Protein AF-A0A0F9QQK9-F1 (afdb_monomer_lite)

Secondary structure (DSSP, 8-state):
-HHHHHHHTT-PPPPS---SEEEEEESS--BS-SSEEEEEEEEETT--TTSSEEEE-SBTTB-BEEPPP-------SSSS-S-----TTT--SS-SS-----TT---SS---S-----TTT----TT----S----PPP---SSS-----S------S-----SSS-----S----PPPP--SSS-----SS-------SSS---S----S--S-S------TT-----SS------SSSS-------SS---SS-S---PPPTT-----------

pLDDT: mean 80.82, std 10.94, range [45.19, 96.0]

Foldseek 3Di:
DQVVVCVVVVHDRDDPPPFAAQEEEEQDDDFQAARHAQQRKYQHPPADVQGRIWGFNDHNRGTDTDRPDPDDDQDDPDDDDSDDDPCPPPCPDDDPDDDDDDPPDDDPDDDDSDDQDCPPPHDADPPDDDDRDDFDDDDDDDDDDDDDDDRDDQDDDDDDDDPDDDDDDDDSDDFDWDDDDDPDDDDDTDRDDFDDDDDPDDDDDRDDFDDDDPDRDDDPDDPPDDPDDPDDDDQDDPDDDDRDDDDDPDDDDDDDDDPDDDPPPDDDDDDPPPDD

Structure (mmCIF, N/CA/C/O backbone):
data_AF-A0A0F9QQK9-F1
#
_entry.id   AF-A0A0F9QQK9-F1
#
loop_
_atom_site.group_PDB
_atom_site.id
_atom_site.type_symbol
_atom_site.label_atom_id
_atom_site.label_alt_id
_atom_site.label_comp_id
_atom_site.label_asym_id
_atom_site.label_entity_id
_atom_site.label_seq_id
_atom_site.pdbx_PDB_ins_code
_atom_site.Cartn_x
_atom_site.Cartn_y
_atom_site.Cartn_z
_atom_site.occupancy
_atom_site.B_iso_or_equiv
_atom_site.auth_seq_id
_atom_site.auth_comp_id
_atom_site.auth_asym_id
_atom_site.auth_atom_id
_atom_site.pdbx_PDB_model_num
ATOM 1 N N . MET A 1 1 ? 41.970 9.325 -43.697 1.00 77.25 1 MET A N 1
ATOM 2 C CA . MET A 1 1 ? 40.573 9.533 -44.147 1.00 77.25 1 MET A CA 1
ATOM 3 C C . MET A 1 1 ? 39.583 9.346 -43.000 1.00 77.25 1 MET A C 1
ATOM 5 O O . MET A 1 1 ? 38.822 10.267 -42.751 1.00 77.25 1 MET A O 1
ATOM 9 N N . LEU A 1 2 ? 39.659 8.243 -42.243 1.00 74.06 2 LEU A N 1
ATOM 10 C CA . LEU A 1 2 ? 38.804 7.977 -41.071 1.00 74.06 2 LEU A CA 1
ATOM 11 C C . LEU A 1 2 ? 38.729 9.122 -40.035 1.00 74.06 2 LEU A C 1
ATOM 13 O O . LEU A 1 2 ? 37.612 9.509 -39.711 1.00 74.06 2 LEU A O 1
ATOM 17 N N . PRO A 1 3 ? 39.841 9.753 -39.592 1.00 81.06 3 PRO A N 1
ATOM 18 C CA . PRO A 1 3 ? 39.754 10.867 -38.640 1.00 81.06 3 PRO A CA 1
ATOM 19 C C . PRO A 1 3 ? 39.023 12.090 -39.204 1.00 81.06 3 PRO A C 1
ATOM 21 O O . PRO A 1 3 ? 38.293 12.752 -38.486 1.00 81.06 3 PRO A O 1
ATOM 24 N N . ARG A 1 4 ? 39.168 12.359 -40.511 1.00 87.81 4 ARG A N 1
ATOM 25 C CA . ARG A 1 4 ? 38.502 13.486 -41.187 1.00 87.81 4 ARG A CA 1
ATOM 26 C C . ARG A 1 4 ? 36.997 13.260 -41.334 1.00 87.81 4 ARG A C 1
ATOM 28 O O . ARG A 1 4 ? 36.239 14.214 -41.263 1.00 87.81 4 ARG A O 1
ATOM 35 N N . ILE A 1 5 ? 36.575 12.015 -41.564 1.00 83.88 5 ILE A N 1
ATOM 36 C CA . ILE A 1 5 ? 35.153 11.656 -41.661 1.00 83.88 5 ILE A CA 1
ATOM 37 C C . ILE A 1 5 ? 34.510 11.681 -40.276 1.00 83.88 5 ILE A C 1
ATOM 39 O O . ILE A 1 5 ? 33.439 12.254 -40.131 1.00 83.88 5 ILE A O 1
ATOM 43 N N . ALA A 1 6 ? 35.175 11.109 -39.268 1.00 81.62 6 ALA A N 1
ATOM 44 C CA . ALA A 1 6 ? 34.706 11.135 -37.886 1.00 81.62 6 ALA A CA 1
ATOM 45 C C . ALA A 1 6 ? 34.560 12.579 -37.368 1.00 81.62 6 ALA A C 1
ATOM 47 O O . ALA A 1 6 ? 33.532 12.917 -36.789 1.00 81.62 6 ALA A O 1
ATOM 48 N N . ASP A 1 7 ? 35.525 13.452 -37.680 1.00 84.81 7 ASP A N 1
ATOM 49 C CA . ASP A 1 7 ? 35.463 14.883 -37.360 1.00 84.81 7 ASP A CA 1
ATOM 50 C C . ASP A 1 7 ? 34.316 15.603 -38.095 1.00 84.81 7 ASP A C 1
ATOM 52 O O . ASP A 1 7 ? 33.564 16.359 -37.479 1.00 84.81 7 ASP A O 1
ATOM 56 N N . LEU A 1 8 ? 34.103 15.304 -39.385 1.00 88.94 8 LEU A N 1
ATOM 57 C CA . LEU A 1 8 ? 33.019 15.893 -40.182 1.00 88.94 8 LEU A CA 1
ATOM 58 C C . LEU A 1 8 ? 31.630 15.603 -39.597 1.00 88.94 8 LEU A C 1
ATOM 60 O O . LEU A 1 8 ? 30.768 16.479 -39.615 1.00 88.94 8 LEU A O 1
ATOM 64 N N . ILE A 1 9 ? 31.416 14.394 -39.073 1.00 85.56 9 ILE A N 1
ATOM 65 C CA . ILE A 1 9 ? 30.137 13.980 -38.472 1.00 85.56 9 ILE A CA 1
ATOM 66 C C . ILE A 1 9 ? 30.139 14.048 -36.941 1.00 85.56 9 ILE A C 1
ATOM 68 O O . ILE A 1 9 ? 29.217 13.543 -36.307 1.00 85.56 9 ILE A O 1
ATOM 72 N N . ARG A 1 10 ? 31.151 14.704 -36.351 1.00 80.75 10 ARG A N 1
ATOM 73 C CA . ARG A 1 10 ? 31.277 14.969 -34.908 1.00 80.75 10 ARG A CA 1
ATOM 74 C C . ARG A 1 10 ? 31.163 13.714 -34.035 1.00 80.75 10 ARG A C 1
ATOM 76 O O . ARG A 1 10 ? 30.531 13.741 -32.984 1.00 80.75 10 ARG A O 1
ATOM 83 N N . MET A 1 11 ? 31.810 12.627 -34.447 1.00 80.25 11 MET A N 1
ATOM 84 C CA . MET A 1 11 ? 31.906 11.399 -33.656 1.00 80.25 11 MET A CA 1
ATOM 85 C C . MET A 1 11 ? 33.362 11.033 -33.367 1.00 80.25 11 MET A C 1
ATOM 87 O O . MET A 1 11 ? 34.275 11.417 -34.099 1.00 80.25 11 MET A O 1
ATOM 91 N N . LEU A 1 12 ? 33.587 10.255 -32.309 1.00 75.81 12 LEU A N 1
ATOM 92 C CA . LEU A 1 12 ? 34.900 9.666 -32.064 1.00 75.81 12 LEU A CA 1
ATOM 93 C C . LEU A 1 12 ? 35.252 8.693 -33.202 1.00 75.81 12 LEU A C 1
ATOM 95 O O . LEU A 1 12 ? 34.368 7.983 -33.692 1.00 75.81 12 LEU A O 1
ATOM 99 N N . PRO A 1 13 ? 36.525 8.629 -33.635 1.00 76.00 13 PRO A N 1
ATOM 100 C CA . PRO A 1 13 ? 36.960 7.599 -34.564 1.00 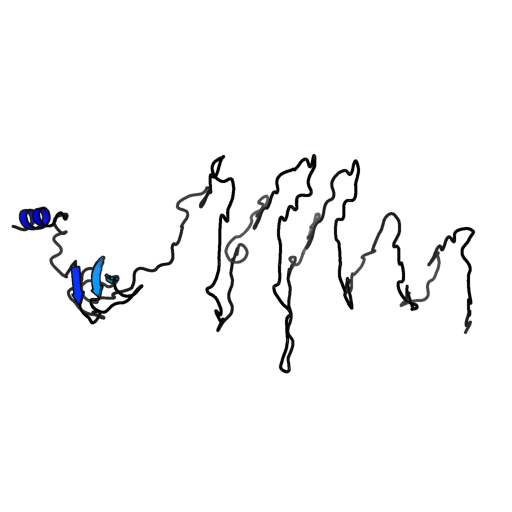76.00 13 PRO A CA 1
ATOM 101 C C . PRO A 1 13 ? 36.581 6.215 -34.012 1.00 76.00 13 PRO A C 1
ATOM 103 O O . PRO A 1 13 ? 36.891 5.927 -32.854 1.00 76.00 13 PRO A O 1
ATOM 106 N N . PRO A 1 14 ? 35.893 5.370 -34.795 1.00 68.62 14 PRO A N 1
ATOM 107 C CA . PRO A 1 14 ? 35.414 4.087 -34.306 1.00 68.62 14 PRO A CA 1
ATOM 108 C C . PRO A 1 14 ? 36.589 3.193 -33.901 1.00 68.62 14 PRO A C 1
ATOM 110 O O . PRO A 1 14 ? 37.639 3.200 -34.553 1.00 68.62 14 PRO A O 1
ATOM 113 N N . ILE A 1 15 ? 36.399 2.402 -32.841 1.00 69.38 15 ILE A N 1
ATOM 114 C CA . ILE A 1 15 ? 37.351 1.357 -32.446 1.00 69.38 15 ILE A CA 1
ATOM 115 C C . ILE A 1 15 ? 37.499 0.411 -33.644 1.00 69.38 15 ILE A C 1
ATOM 117 O O . ILE A 1 15 ? 36.512 -0.058 -34.203 1.00 69.38 15 ILE A O 1
ATOM 121 N N . THR A 1 16 ? 38.732 0.159 -34.072 1.00 62.16 16 THR A N 1
ATOM 122 C CA . THR A 1 16 ? 39.100 -0.468 -35.355 1.00 62.16 16 THR A CA 1
ATOM 123 C C . THR A 1 16 ? 38.743 -1.956 -35.490 1.00 62.16 16 THR A C 1
ATOM 125 O O . THR A 1 16 ? 39.263 -2.636 -36.370 1.00 62.16 16 THR A O 1
ATOM 128 N N . ALA A 1 17 ? 37.829 -2.492 -34.678 1.00 60.50 17 ALA A N 1
ATOM 129 C CA . ALA A 1 17 ? 37.222 -3.793 -34.941 1.00 60.50 17 ALA A CA 1
ATOM 130 C C . ALA A 1 17 ? 36.272 -3.660 -36.150 1.00 60.50 17 ALA A C 1
ATOM 132 O O . ALA A 1 17 ? 35.119 -3.255 -36.031 1.00 60.50 17 ALA A O 1
ATOM 133 N N . HIS A 1 18 ? 36.811 -3.942 -37.338 1.00 59.62 18 HIS A N 1
ATOM 134 C CA . HIS A 1 18 ? 36.290 -3.623 -38.675 1.00 59.62 18 HIS A CA 1
ATOM 135 C C . HIS A 1 18 ? 34.999 -4.341 -39.116 1.00 59.62 18 HIS A C 1
ATOM 137 O O . HIS A 1 18 ? 34.921 -4.813 -40.250 1.00 59.62 18 HIS A O 1
ATOM 143 N N . ARG A 1 19 ? 33.968 -4.459 -38.280 1.00 75.12 19 ARG A N 1
ATOM 144 C CA . ARG A 1 19 ? 32.730 -5.116 -38.717 1.00 75.12 19 ARG A CA 1
ATOM 145 C C . ARG A 1 19 ? 31.495 -4.384 -38.231 1.00 75.12 19 ARG A C 1
ATOM 147 O O . ARG A 1 19 ? 31.485 -3.896 -37.121 1.00 75.12 19 ARG A O 1
ATOM 154 N N . GLY A 1 20 ? 30.459 -4.345 -39.056 1.00 83.75 20 GLY A N 1
ATOM 155 C CA . GLY A 1 20 ? 29.115 -3.919 -38.682 1.00 83.75 20 GLY A CA 1
ATOM 156 C C . GLY A 1 20 ? 28.832 -2.414 -38.718 1.00 83.75 20 GLY A C 1
ATOM 157 O O . GLY A 1 20 ? 29.702 -1.572 -38.510 1.00 83.75 20 GLY A O 1
ATOM 158 N N . LEU A 1 21 ? 27.576 -2.095 -39.013 1.00 89.00 21 LEU A N 1
ATOM 159 C CA . LEU A 1 21 ? 27.004 -0.759 -39.013 1.00 89.00 21 LEU A CA 1
ATOM 160 C C . LEU A 1 21 ? 26.814 -0.267 -37.578 1.00 89.00 21 LEU A C 1
ATOM 162 O O . LEU A 1 21 ? 26.479 -1.047 -36.689 1.00 89.00 21 LEU A O 1
ATOM 166 N N . LEU A 1 22 ? 27.001 1.038 -37.383 1.00 88.62 22 LEU A N 1
ATOM 167 C CA . LEU A 1 22 ? 26.699 1.743 -36.131 1.00 88.62 22 LEU A CA 1
ATOM 168 C C . LEU A 1 22 ? 25.364 2.494 -36.207 1.00 88.62 22 LEU A C 1
ATOM 170 O O . LEU A 1 22 ? 24.743 2.750 -35.183 1.00 88.62 22 LEU A O 1
ATOM 174 N N . SER A 1 23 ? 24.900 2.814 -37.416 1.00 90.50 23 SER A N 1
ATOM 175 C CA . SER A 1 23 ? 23.615 3.461 -37.668 1.00 90.50 23 SER A CA 1
ATOM 176 C C . SER A 1 23 ? 22.979 2.879 -38.925 1.00 90.50 23 SER A C 1
ATOM 178 O O . SER A 1 23 ? 23.652 2.695 -39.942 1.00 90.50 23 SER A O 1
ATOM 180 N N . ALA A 1 24 ? 21.691 2.571 -38.838 1.00 93.69 24 ALA A N 1
ATOM 181 C CA . ALA A 1 24 ? 20.883 2.017 -39.909 1.00 93.69 24 ALA A CA 1
ATOM 182 C C . ALA A 1 24 ? 19.465 2.605 -39.872 1.00 93.69 24 ALA A C 1
ATOM 184 O O . ALA A 1 24 ? 19.014 3.173 -38.878 1.00 93.69 24 ALA A O 1
ATOM 185 N N . SER A 1 25 ? 18.743 2.482 -40.980 1.00 95.69 25 SER A N 1
ATOM 186 C CA . SER A 1 25 ? 17.330 2.850 -41.046 1.00 95.69 25 SER A CA 1
ATOM 187 C C . SER A 1 25 ? 16.603 1.973 -42.054 1.00 95.69 25 SER A C 1
ATOM 189 O O . SER A 1 25 ? 17.216 1.415 -42.967 1.00 95.69 25 SER A O 1
ATOM 191 N N . GLY A 1 26 ? 15.293 1.836 -41.889 1.00 95.44 26 GLY A N 1
ATOM 192 C CA . GLY A 1 26 ? 14.467 1.063 -42.807 1.00 95.44 26 GLY A CA 1
ATOM 193 C C . GLY A 1 26 ? 13.093 0.741 -42.242 1.00 95.44 26 GLY A C 1
ATOM 194 O O . GLY A 1 26 ? 12.761 1.100 -41.118 1.00 95.44 26 GLY A O 1
ATOM 195 N N . ARG A 1 27 ? 12.281 0.046 -43.037 1.00 95.50 27 ARG A N 1
ATOM 196 C CA . ARG A 1 27 ? 10.913 -0.344 -42.654 1.00 95.50 27 ARG A CA 1
ATOM 197 C C . ARG A 1 27 ? 10.854 -1.642 -41.849 1.00 95.50 27 ARG A C 1
ATOM 199 O O . ARG A 1 27 ? 9.941 -1.850 -41.060 1.00 95.50 27 ARG A O 1
ATOM 206 N N . THR A 1 28 ? 11.825 -2.529 -42.056 1.00 93.81 28 THR A N 1
ATOM 207 C CA . THR A 1 28 ? 11.882 -3.854 -41.420 1.00 93.81 28 THR A CA 1
ATOM 208 C C . THR A 1 28 ? 13.123 -3.942 -40.552 1.00 93.81 28 THR A C 1
ATOM 210 O O . THR A 1 28 ? 14.205 -3.563 -40.999 1.00 93.81 28 THR A O 1
ATOM 213 N N . LEU A 1 29 ? 12.961 -4.436 -39.325 1.00 91.62 29 LEU A N 1
ATOM 214 C CA . LEU A 1 29 ? 14.076 -4.651 -38.411 1.00 91.62 29 LEU A CA 1
ATOM 215 C C . LEU A 1 29 ? 14.884 -5.877 -38.849 1.00 91.62 29 LEU A C 1
ATOM 217 O O . LEU A 1 29 ? 14.295 -6.933 -39.090 1.00 91.62 29 LEU A O 1
ATOM 221 N N . PRO A 1 30 ? 16.217 -5.773 -38.918 1.00 92.62 30 PRO A N 1
ATOM 222 C CA . PRO A 1 30 ? 17.073 -6.938 -39.076 1.00 92.62 30 PRO A CA 1
ATOM 223 C C . PRO A 1 30 ? 16.942 -7.875 -37.863 1.00 92.62 30 PRO A C 1
ATOM 225 O O . PRO A 1 30 ? 17.036 -7.438 -36.717 1.00 92.62 30 PRO A O 1
ATOM 228 N N . SER A 1 31 ? 16.764 -9.173 -38.099 1.00 90.44 31 SER A N 1
ATOM 229 C CA . SER A 1 31 ? 16.686 -10.204 -37.055 1.00 90.44 31 SER A CA 1
ATOM 230 C C . SER A 1 31 ? 17.694 -11.303 -37.365 1.00 90.44 31 SER A C 1
ATOM 232 O O . SER A 1 31 ? 17.734 -11.786 -38.497 1.00 90.44 31 SER A O 1
ATOM 234 N N . SER A 1 32 ? 18.549 -11.637 -36.393 1.00 90.75 32 SER A N 1
ATOM 235 C CA . SER A 1 32 ? 19.663 -12.583 -36.554 1.00 90.75 32 SER A CA 1
ATOM 236 C C . SER A 1 32 ? 20.561 -12.271 -37.760 1.00 90.75 32 SER A C 1
ATOM 238 O O . SER A 1 32 ? 21.156 -13.170 -38.351 1.00 90.75 32 SER A O 1
ATOM 240 N N . ALA A 1 33 ? 20.655 -10.993 -38.139 1.00 88.88 33 ALA A N 1
ATOM 241 C CA . ALA A 1 33 ? 21.413 -10.552 -39.299 1.00 88.88 33 ALA A CA 1
ATOM 242 C C . ALA A 1 33 ? 22.848 -10.185 -38.905 1.00 88.88 33 ALA A C 1
ATOM 244 O O . ALA A 1 33 ? 23.095 -9.621 -37.839 1.00 88.88 33 ALA A O 1
ATOM 245 N N . ASP A 1 34 ? 23.793 -10.479 -39.791 1.00 91.50 34 ASP A N 1
ATOM 246 C CA . ASP A 1 34 ? 25.175 -10.028 -39.670 1.00 91.50 34 ASP A CA 1
ATOM 247 C C . ASP A 1 34 ? 25.311 -8.558 -40.092 1.00 91.50 34 ASP A C 1
ATOM 249 O O . ASP A 1 34 ? 24.532 -8.041 -40.894 1.00 91.50 34 ASP A O 1
ATOM 253 N N . GLY A 1 35 ? 26.341 -7.889 -39.586 1.00 90.31 35 GLY A N 1
ATOM 254 C CA . GLY A 1 35 ? 26.720 -6.562 -40.045 1.00 90.31 35 GLY A CA 1
ATOM 255 C C . GLY A 1 35 ? 26.089 -5.418 -39.259 1.00 90.31 35 GLY A C 1
ATOM 256 O O . GLY A 1 35 ? 26.090 -4.296 -39.755 1.00 90.31 35 GLY A O 1
ATOM 257 N N . TYR A 1 36 ? 25.640 -5.650 -38.025 1.00 92.50 36 TYR A N 1
ATOM 258 C CA . TYR A 1 36 ? 25.178 -4.598 -37.112 1.00 92.50 36 TYR A CA 1
ATOM 259 C C . TYR A 1 36 ? 25.935 -4.709 -35.796 1.00 92.50 36 TYR A C 1
ATOM 261 O O . TYR A 1 36 ? 25.811 -5.710 -35.105 1.00 92.50 36 TYR A O 1
ATOM 269 N N . GLN A 1 37 ? 26.734 -3.707 -35.438 1.00 91.31 37 GLN A N 1
ATOM 270 C CA . GLN A 1 37 ? 27.457 -3.722 -34.162 1.00 91.31 37 GLN A CA 1
ATOM 271 C C . GLN A 1 37 ? 26.490 -3.728 -32.976 1.00 91.31 37 GLN A C 1
ATOM 273 O O . GLN A 1 37 ? 25.376 -3.208 -33.079 1.00 91.31 37 GLN A O 1
ATOM 278 N N . THR A 1 38 ? 26.910 -4.287 -31.841 1.00 90.88 38 THR A N 1
ATOM 279 C CA . THR A 1 38 ? 26.195 -4.071 -30.575 1.00 90.88 38 THR A CA 1
ATOM 280 C C . THR A 1 38 ? 26.170 -2.566 -30.291 1.00 90.88 38 THR A C 1
ATOM 282 O O . THR A 1 38 ? 27.186 -1.889 -30.437 1.00 90.88 38 THR A O 1
ATOM 285 N N . GLY A 1 39 ? 25.002 -2.020 -29.959 1.00 89.25 39 GLY A N 1
ATOM 286 C CA . GLY A 1 39 ? 24.777 -0.579 -29.850 1.00 89.25 39 GLY A CA 1
ATOM 287 C C . GLY A 1 39 ? 24.452 0.125 -31.173 1.00 89.25 39 GLY A C 1
ATOM 288 O O . GLY A 1 39 ? 24.262 1.339 -31.169 1.00 89.25 39 GLY A O 1
ATOM 289 N N . CYS A 1 40 ? 24.361 -0.593 -32.303 1.00 91.62 40 CYS A N 1
ATOM 290 C CA . CYS A 1 40 ? 23.892 -0.002 -33.558 1.00 91.62 40 CYS A CA 1
ATOM 291 C C . CYS A 1 40 ? 22.493 0.588 -33.370 1.00 91.62 40 CYS A C 1
ATOM 293 O O . CYS A 1 40 ? 21.594 -0.102 -32.890 1.00 91.62 40 CYS A O 1
ATOM 295 N N . ILE A 1 41 ? 22.307 1.843 -33.777 1.00 94.31 41 ILE A N 1
ATOM 296 C CA . ILE A 1 41 ? 20.997 2.493 -33.773 1.00 94.31 41 ILE A CA 1
ATOM 297 C C . ILE A 1 41 ? 20.242 2.167 -35.062 1.00 94.31 41 ILE A C 1
ATOM 299 O O . ILE A 1 41 ? 20.820 2.201 -36.151 1.00 94.31 41 ILE A O 1
ATOM 303 N N . PHE A 1 42 ? 18.948 1.874 -34.951 1.00 95.81 42 PHE A N 1
ATOM 304 C CA . PHE A 1 42 ? 18.069 1.674 -36.098 1.00 95.81 42 PHE A CA 1
ATOM 305 C C . PHE A 1 42 ? 16.851 2.588 -36.014 1.00 95.81 42 PHE A C 1
ATOM 307 O O . PHE A 1 42 ? 16.020 2.465 -35.112 1.00 95.81 42 PHE A O 1
ATOM 314 N N . GLN A 1 43 ? 16.728 3.489 -36.986 1.00 96.00 43 GLN A N 1
ATOM 315 C CA . GLN A 1 43 ? 15.544 4.325 -37.149 1.00 96.00 43 GLN A CA 1
ATOM 316 C C . GLN A 1 43 ? 14.528 3.611 -38.046 1.00 96.00 43 GLN A C 1
ATOM 318 O O . GLN A 1 43 ? 14.734 3.476 -39.258 1.00 96.00 43 GLN A O 1
ATOM 323 N N . LYS A 1 44 ? 13.416 3.162 -37.459 1.00 95.50 44 LYS A N 1
ATOM 324 C CA . LYS A 1 44 ? 12.334 2.528 -38.212 1.00 95.50 44 LYS A CA 1
ATOM 325 C C . LYS A 1 44 ? 11.508 3.601 -38.911 1.00 95.50 44 LYS A C 1
ATOM 327 O O . LYS A 1 44 ? 10.840 4.401 -38.263 1.00 95.50 44 LYS A O 1
ATOM 332 N N . THR A 1 45 ? 11.565 3.636 -40.238 1.00 95.38 45 THR A N 1
ATOM 333 C CA . THR A 1 45 ? 11.015 4.751 -41.031 1.00 95.38 45 THR A CA 1
ATOM 334 C C . THR A 1 45 ? 9.491 4.757 -41.124 1.00 95.38 45 THR A C 1
ATOM 336 O O . THR A 1 45 ? 8.909 5.763 -41.517 1.00 95.38 45 THR A O 1
ATOM 339 N N . ASP A 1 46 ? 8.843 3.663 -40.732 1.00 95.50 46 ASP A N 1
ATOM 340 C CA . ASP A 1 46 ? 7.391 3.536 -40.581 1.00 95.50 46 ASP A CA 1
ATOM 341 C C . ASP A 1 46 ? 6.989 3.151 -39.143 1.00 95.50 46 ASP A C 1
ATOM 343 O O . ASP A 1 46 ? 5.926 2.575 -38.914 1.00 95.50 46 ASP A O 1
ATOM 347 N N . GLY A 1 47 ? 7.862 3.426 -38.167 1.00 88.12 47 GLY A N 1
ATOM 348 C CA . GLY A 1 47 ? 7.571 3.256 -36.746 1.00 88.12 47 GLY A CA 1
ATOM 349 C C . GLY A 1 47 ? 6.698 4.387 -36.197 1.00 88.12 47 GLY A C 1
ATOM 350 O O . GLY A 1 47 ? 6.886 5.551 -36.546 1.00 88.12 47 GLY A O 1
ATOM 351 N N . GLY A 1 48 ? 5.749 4.048 -35.325 1.00 87.44 48 GLY A N 1
ATOM 352 C CA . GLY A 1 48 ? 4.961 5.020 -34.564 1.00 87.44 48 GLY A CA 1
ATOM 353 C C . GLY A 1 48 ? 5.622 5.389 -33.232 1.00 87.44 48 GLY A C 1
ATOM 354 O O . GLY A 1 48 ? 6.774 5.032 -32.965 1.00 87.44 48 GLY A O 1
ATOM 355 N N . SER A 1 49 ? 4.869 6.059 -32.352 1.00 84.38 49 SER A N 1
ATOM 356 C CA . SER A 1 49 ? 5.292 6.268 -30.958 1.00 84.38 49 SER A CA 1
ATOM 357 C C . SER A 1 49 ? 5.690 4.931 -30.314 1.00 84.38 49 SER A C 1
ATOM 359 O O . SER A 1 49 ? 5.012 3.923 -30.511 1.00 84.38 49 SER A O 1
ATOM 361 N N . GLY A 1 50 ? 6.830 4.898 -29.620 1.00 83.12 50 GLY A N 1
ATOM 362 C CA . GLY A 1 50 ? 7.364 3.688 -28.979 1.00 83.12 50 GLY A CA 1
ATOM 363 C C . GLY A 1 50 ? 7.943 2.621 -29.921 1.00 83.12 50 GLY A C 1
ATOM 364 O O . GLY A 1 50 ? 8.374 1.578 -29.446 1.00 83.12 50 GLY A O 1
ATOM 365 N N . SER A 1 51 ? 7.972 2.848 -31.240 1.00 89.06 51 SER A N 1
ATOM 366 C CA . SER A 1 51 ? 8.471 1.871 -32.229 1.00 89.06 51 SER A CA 1
ATOM 367 C C . SER A 1 51 ? 9.265 2.500 -33.380 1.00 89.06 51 SER A C 1
ATOM 369 O O . SER A 1 51 ? 9.460 1.873 -34.417 1.00 89.06 51 SER A O 1
ATOM 371 N N . ALA A 1 52 ? 9.715 3.749 -33.239 1.00 92.69 52 ALA A N 1
ATOM 372 C CA . ALA A 1 52 ? 10.513 4.444 -34.255 1.00 92.69 52 ALA A CA 1
ATOM 373 C C . ALA A 1 52 ? 12.031 4.274 -34.065 1.00 92.69 52 ALA A C 1
ATOM 375 O O . ALA A 1 52 ? 12.796 4.498 -35.004 1.00 92.69 52 ALA A O 1
ATOM 376 N N . PHE A 1 53 ? 12.477 3.874 -32.872 1.00 92.81 53 PHE A N 1
ATOM 377 C CA . PHE A 1 53 ? 13.890 3.812 -32.506 1.00 92.81 53 PHE A CA 1
ATOM 378 C C . PHE A 1 53 ? 14.224 2.491 -31.818 1.00 92.81 53 PHE A C 1
ATOM 380 O O . PHE A 1 53 ? 13.541 2.085 -30.879 1.00 92.81 53 PHE A O 1
ATOM 387 N N . TYR A 1 54 ? 15.286 1.844 -32.293 1.00 94.56 54 TYR A N 1
ATOM 388 C CA . TYR A 1 54 ? 15.773 0.567 -31.785 1.00 94.56 54 TYR A CA 1
ATOM 389 C C . TYR A 1 54 ? 17.285 0.606 -31.607 1.00 94.56 54 TYR A C 1
ATOM 391 O O . TYR A 1 54 ? 17.986 1.326 -32.323 1.00 94.56 54 TYR A O 1
ATOM 399 N N . VAL A 1 55 ? 17.786 -0.227 -30.701 1.00 94.00 55 VAL A N 1
ATOM 400 C CA . VAL A 1 55 ? 19.217 -0.464 -30.504 1.00 94.00 55 VAL A CA 1
ATOM 401 C C . VAL A 1 55 ? 19.494 -1.954 -30.658 1.00 94.00 55 VAL A C 1
ATOM 403 O O . VAL A 1 55 ? 18.718 -2.789 -30.199 1.00 94.00 55 VAL A O 1
ATOM 406 N N . ASN A 1 56 ? 20.582 -2.300 -31.345 1.00 93.12 56 ASN A N 1
ATOM 407 C CA . ASN A 1 56 ? 21.028 -3.683 -31.439 1.00 93.12 56 ASN A CA 1
ATOM 408 C C . ASN A 1 56 ? 21.681 -4.127 -30.124 1.00 93.12 56 ASN A C 1
ATOM 410 O O . ASN A 1 56 ? 22.772 -3.667 -29.797 1.00 93.12 56 ASN A O 1
ATOM 414 N N . GLU A 1 57 ? 21.066 -5.066 -29.418 1.00 92.62 57 GLU A N 1
ATOM 415 C CA . GLU A 1 57 ? 21.655 -5.733 -28.245 1.00 92.62 57 GLU A CA 1
ATOM 416 C C . GLU A 1 57 ? 22.269 -7.098 -28.592 1.00 92.62 57 GLU A C 1
ATOM 418 O O . GLU A 1 57 ? 22.903 -7.742 -27.759 1.00 92.62 57 GLU A O 1
ATOM 423 N N . GLY A 1 58 ? 22.103 -7.544 -29.839 1.00 90.44 58 GLY A N 1
ATOM 424 C CA . GLY A 1 58 ? 22.755 -8.738 -30.364 1.00 90.44 58 GLY A CA 1
ATOM 425 C C . GLY A 1 58 ? 24.248 -8.531 -30.622 1.00 90.44 58 GLY A C 1
ATOM 426 O O . GLY A 1 58 ? 24.806 -7.450 -30.422 1.00 90.44 58 GLY A O 1
ATOM 427 N N . SER A 1 59 ? 24.912 -9.578 -31.109 1.00 91.31 59 SER A N 1
ATOM 428 C CA . SER A 1 59 ? 26.310 -9.498 -31.539 1.00 91.31 59 SER A CA 1
ATOM 429 C C . SER A 1 59 ? 26.414 -9.025 -32.990 1.00 91.31 59 SER A C 1
ATOM 431 O O . SER A 1 59 ? 25.429 -9.013 -33.729 1.00 91.31 59 SER A O 1
ATOM 433 N N . VAL A 1 60 ? 27.631 -8.702 -33.440 1.00 90.25 60 VAL A N 1
ATOM 434 C CA . VAL A 1 60 ? 27.859 -8.274 -34.831 1.00 90.25 60 VAL A CA 1
ATOM 435 C C . VAL A 1 60 ? 27.424 -9.304 -35.877 1.00 90.25 60 VAL A C 1
ATOM 437 O O . VAL A 1 60 ? 27.059 -8.921 -36.982 1.00 90.25 60 VAL A O 1
ATOM 440 N N . THR A 1 61 ? 27.437 -10.591 -35.522 1.00 92.38 61 THR A N 1
ATOM 441 C CA . THR A 1 61 ? 27.066 -11.713 -36.397 1.00 92.38 61 THR A CA 1
ATOM 442 C C . THR A 1 61 ? 25.600 -12.120 -36.293 1.00 92.38 61 THR A C 1
ATOM 444 O O . THR A 1 61 ? 25.172 -12.997 -37.035 1.00 92.38 61 THR A O 1
ATOM 447 N N . SER A 1 62 ? 24.854 -11.568 -35.335 1.00 93.19 62 SER A N 1
ATOM 448 C CA . SER A 1 62 ? 23.455 -11.914 -35.093 1.00 93.19 62 SER A CA 1
ATOM 449 C C . SER A 1 62 ? 22.758 -10.761 -34.378 1.00 93.19 62 SER A C 1
ATOM 451 O O . SER A 1 62 ? 22.750 -10.696 -33.145 1.00 93.19 62 SER A O 1
ATOM 453 N N . SER A 1 63 ? 22.158 -9.864 -35.158 1.00 92.94 63 SER A N 1
ATOM 454 C CA . SER A 1 63 ? 21.433 -8.707 -34.646 1.00 92.94 63 SER A CA 1
ATOM 455 C C . SER A 1 63 ? 20.195 -9.097 -33.833 1.00 92.94 63 SER A C 1
ATOM 457 O O . SER A 1 63 ? 19.450 -10.012 -34.187 1.00 92.94 63 SER A O 1
ATOM 459 N N . ASN A 1 64 ? 19.935 -8.330 -32.782 1.00 94.50 64 ASN A N 1
ATOM 460 C CA . ASN A 1 64 ? 18.701 -8.333 -32.015 1.00 94.50 64 ASN A CA 1
ATOM 461 C C . ASN A 1 64 ? 18.333 -6.878 -31.702 1.00 94.50 64 ASN A C 1
ATOM 463 O O . ASN A 1 64 ? 18.815 -6.305 -30.726 1.00 94.50 64 ASN A O 1
ATOM 467 N N . PHE A 1 65 ? 17.548 -6.258 -32.581 1.00 93.81 65 PHE A N 1
ATOM 468 C CA . PHE A 1 65 ? 17.097 -4.883 -32.394 1.00 93.81 65 PHE A CA 1
ATOM 469 C C . PHE A 1 65 ? 15.901 -4.847 -31.454 1.00 93.81 65 PHE A C 1
ATOM 471 O O . PHE A 1 65 ? 14.823 -5.337 -31.789 1.00 93.81 65 PHE A O 1
ATOM 478 N N . VAL A 1 66 ? 16.090 -4.210 -30.305 1.00 91.31 66 VAL A N 1
ATOM 479 C CA . VAL A 1 66 ? 15.046 -4.023 -29.299 1.00 91.31 66 VAL A CA 1
ATOM 480 C C . VAL A 1 66 ? 14.705 -2.547 -29.182 1.00 91.31 66 VAL A C 1
ATOM 482 O O . VAL A 1 66 ? 15.540 -1.673 -29.436 1.00 91.31 66 VAL A O 1
ATOM 485 N N . VAL A 1 67 ? 13.452 -2.258 -28.837 1.00 88.12 67 VAL A N 1
ATOM 486 C CA . VAL A 1 67 ? 13.105 -0.917 -28.367 1.00 88.12 67 VAL A CA 1
ATOM 487 C C . VAL A 1 67 ? 13.835 -0.746 -27.036 1.00 88.12 67 VAL A C 1
ATOM 489 O O . VAL A 1 67 ? 13.675 -1.623 -26.184 1.00 88.12 67 VAL A O 1
ATOM 492 N N . PRO A 1 68 ? 14.633 0.316 -26.835 1.00 78.69 68 PRO A N 1
ATOM 493 C CA . PRO A 1 68 ? 15.232 0.577 -25.533 1.00 78.69 68 PRO A CA 1
ATOM 494 C C . PRO A 1 68 ? 14.127 0.563 -24.478 1.00 78.69 68 PRO A C 1
ATOM 496 O O . PRO A 1 68 ? 13.131 1.274 -24.628 1.00 78.69 68 PRO A O 1
ATOM 499 N N . GLY A 1 69 ? 14.253 -0.306 -23.474 1.00 69.62 69 GLY A N 1
ATOM 500 C CA . GLY A 1 69 ? 13.210 -0.485 -22.471 1.00 69.62 69 GLY A CA 1
ATOM 501 C C . GLY A 1 69 ? 12.832 0.854 -21.835 1.00 69.62 69 GLY A C 1
ATOM 502 O O . GLY A 1 69 ? 13.700 1.617 -21.426 1.00 69.62 69 GLY A O 1
ATOM 503 N N . PHE A 1 70 ? 11.532 1.137 -21.737 1.00 61.44 70 PHE A N 1
ATOM 504 C CA . PHE A 1 70 ? 11.014 2.339 -21.066 1.00 61.44 70 PHE A CA 1
ATOM 505 C C . PHE A 1 70 ? 10.894 2.168 -19.539 1.00 61.44 70 PHE A C 1
ATOM 507 O O . PHE A 1 70 ? 10.273 2.989 -18.871 1.00 61.44 70 PHE A O 1
ATOM 514 N N . GLY A 1 71 ? 11.462 1.095 -18.982 1.00 62.69 71 GLY A N 1
ATOM 515 C CA . GLY A 1 71 ? 11.547 0.881 -17.542 1.00 62.69 71 GLY A CA 1
ATOM 516 C C . GLY A 1 71 ? 12.810 1.528 -16.988 1.00 62.69 71 GLY A C 1
ATOM 517 O O . GLY A 1 71 ? 13.918 1.115 -17.326 1.00 62.69 71 GLY A O 1
ATOM 518 N N . THR A 1 72 ? 12.650 2.525 -16.124 1.00 72.62 72 THR A N 1
ATOM 519 C CA . THR A 1 72 ? 13.769 3.054 -15.345 1.00 72.62 72 THR A CA 1
ATOM 520 C C . THR A 1 72 ? 13.993 2.141 -14.146 1.00 72.62 72 THR A C 1
ATOM 522 O O . THR A 1 72 ? 13.215 2.167 -13.195 1.00 72.62 72 THR A O 1
ATOM 525 N N . THR A 1 73 ? 15.062 1.349 -14.172 1.00 78.50 73 THR A N 1
ATOM 526 C CA . THR A 1 73 ? 15.550 0.659 -12.972 1.00 78.50 73 THR A CA 1
ATOM 527 C C . THR A 1 73 ? 16.522 1.575 -12.242 1.00 78.50 73 THR A C 1
ATOM 529 O O . THR A 1 73 ? 17.520 2.009 -12.819 1.00 78.50 73 THR A O 1
ATOM 532 N N . ILE A 1 74 ? 16.247 1.861 -10.971 1.00 80.25 74 ILE A N 1
ATOM 533 C CA . ILE A 1 74 ? 17.160 2.599 -10.095 1.00 80.25 74 ILE A CA 1
ATOM 534 C C . ILE A 1 74 ? 17.842 1.573 -9.188 1.00 80.25 74 ILE A C 1
ATOM 536 O O . ILE A 1 74 ? 17.191 0.950 -8.353 1.00 80.25 74 ILE A O 1
ATOM 540 N N . THR A 1 75 ? 19.148 1.379 -9.372 1.00 83.88 75 THR A N 1
ATOM 541 C CA . THR A 1 75 ? 19.934 0.384 -8.626 1.00 83.88 75 THR A CA 1
ATOM 542 C C . THR A 1 75 ? 20.851 1.079 -7.630 1.00 83.88 75 THR A C 1
ATOM 544 O O . THR A 1 75 ? 21.584 1.999 -7.992 1.00 83.88 75 THR A O 1
ATOM 547 N N . ALA A 1 76 ? 20.854 0.618 -6.379 1.00 82.12 76 ALA A N 1
ATOM 548 C CA . ALA A 1 76 ? 21.795 1.103 -5.377 1.00 82.12 76 ALA A CA 1
ATOM 549 C C . ALA A 1 76 ? 23.219 0.621 -5.697 1.00 82.12 76 ALA A C 1
ATOM 551 O O . ALA A 1 76 ? 23.447 -0.574 -5.873 1.00 82.12 76 ALA A O 1
ATOM 552 N N . ALA A 1 77 ? 24.186 1.539 -5.742 1.00 78.69 77 ALA A N 1
ATOM 553 C CA . ALA A 1 77 ? 25.606 1.196 -5.883 1.00 78.69 77 ALA A CA 1
ATOM 554 C C . ALA A 1 77 ? 26.312 1.001 -4.525 1.00 78.69 77 ALA A C 1
ATOM 556 O O . ALA A 1 77 ? 27.380 0.396 -4.461 1.00 78.69 77 ALA A O 1
ATOM 557 N N . ALA A 1 78 ? 25.724 1.520 -3.445 1.00 83.00 78 ALA A N 1
ATOM 558 C CA . ALA A 1 78 ? 26.219 1.435 -2.075 1.00 83.00 78 ALA A CA 1
ATOM 559 C C . ALA A 1 78 ? 25.056 1.609 -1.082 1.00 83.00 78 ALA A C 1
ATOM 561 O O . ALA A 1 78 ? 23.937 1.937 -1.480 1.00 83.00 78 ALA A O 1
ATOM 562 N N . ALA A 1 79 ? 25.328 1.408 0.210 1.00 81.56 79 ALA A N 1
ATOM 563 C CA . ALA A 1 79 ? 24.377 1.723 1.273 1.00 81.56 79 ALA A CA 1
ATOM 564 C C . ALA A 1 79 ? 24.081 3.234 1.325 1.00 81.56 79 ALA A C 1
ATOM 566 O O . ALA A 1 79 ? 24.982 4.050 1.129 1.00 81.56 79 ALA A O 1
ATOM 567 N N . GLY A 1 80 ? 22.832 3.597 1.620 1.00 83.19 80 GLY A N 1
ATOM 568 C CA . GLY A 1 80 ? 22.384 4.987 1.722 1.00 83.19 80 GLY A CA 1
ATOM 569 C C . GLY A 1 80 ? 20.962 5.183 1.197 1.00 83.19 80 GLY A C 1
ATOM 570 O O . GLY A 1 80 ? 20.222 4.217 1.004 1.00 83.19 80 GLY A O 1
ATOM 571 N N . THR A 1 81 ? 20.589 6.440 0.960 1.00 84.31 81 THR A N 1
ATOM 572 C CA . THR A 1 81 ? 19.295 6.796 0.369 1.00 84.31 81 THR A CA 1
ATOM 573 C C . THR A 1 81 ? 19.331 6.571 -1.137 1.00 84.31 81 THR A C 1
ATOM 575 O O . THR A 1 81 ? 20.120 7.195 -1.842 1.00 84.31 81 THR A O 1
ATOM 578 N N . LEU A 1 82 ? 18.478 5.675 -1.635 1.00 86.12 82 LEU A N 1
ATOM 579 C CA . LEU A 1 82 ? 18.399 5.387 -3.068 1.00 86.12 82 LEU A CA 1
ATOM 580 C C . LEU A 1 82 ? 17.640 6.475 -3.843 1.00 86.12 82 LEU A C 1
ATOM 582 O O . LEU A 1 82 ? 18.012 6.804 -4.966 1.00 86.12 82 LEU A O 1
ATOM 586 N N . LEU A 1 83 ? 16.588 7.028 -3.237 1.00 87.06 83 LEU A N 1
ATOM 587 C CA . LEU A 1 83 ? 15.768 8.095 -3.800 1.00 87.06 83 LEU A CA 1
ATOM 588 C C . LEU A 1 83 ? 15.374 9.064 -2.684 1.00 87.06 83 LEU A C 1
ATOM 590 O O . LEU A 1 83 ? 14.777 8.641 -1.696 1.00 87.06 83 LEU A O 1
ATOM 594 N N . ASP A 1 84 ? 15.719 10.339 -2.852 1.00 87.69 84 ASP A N 1
ATOM 595 C CA . ASP A 1 84 ? 15.371 11.420 -1.930 1.00 87.69 84 ASP A CA 1
ATOM 596 C C . ASP A 1 84 ? 14.679 12.554 -2.691 1.00 87.69 84 ASP A C 1
ATOM 598 O O . ASP A 1 84 ? 15.145 12.973 -3.753 1.00 87.69 84 ASP A O 1
ATOM 602 N N . PHE A 1 85 ? 13.572 13.048 -2.143 1.00 84.62 85 PHE A N 1
ATOM 603 C CA . PHE A 1 85 ? 12.851 14.202 -2.667 1.00 84.62 85 PHE A CA 1
ATOM 604 C C . PHE A 1 85 ? 13.051 15.375 -1.708 1.00 84.62 85 PHE A C 1
ATOM 606 O O . PHE A 1 85 ? 12.299 15.552 -0.751 1.00 84.62 85 PHE A O 1
ATOM 613 N N . VAL A 1 86 ? 14.058 16.200 -1.989 1.00 87.44 86 VAL A N 1
ATOM 614 C CA . VAL A 1 86 ? 14.343 17.416 -1.219 1.00 87.44 86 VAL A CA 1
ATOM 615 C C . VAL A 1 86 ? 13.474 18.551 -1.761 1.00 87.44 86 VAL A C 1
ATOM 617 O O . VAL A 1 86 ? 13.787 19.148 -2.788 1.00 87.44 86 VAL A O 1
ATOM 620 N N . LEU A 1 87 ? 12.329 18.779 -1.114 1.00 84.31 87 LEU A N 1
ATOM 621 C CA . LEU A 1 87 ? 11.296 19.714 -1.585 1.00 84.31 87 LEU A CA 1
ATOM 622 C C . LEU A 1 87 ? 11.350 21.115 -0.953 1.00 84.31 87 LEU A C 1
ATOM 624 O O . LEU A 1 87 ? 10.772 22.044 -1.514 1.00 84.31 87 LEU A O 1
ATOM 628 N N . GLU A 1 88 ? 11.991 21.226 0.214 1.00 85.50 88 GLU A N 1
ATOM 629 C CA . GLU A 1 88 ? 12.185 22.454 1.001 1.00 85.50 88 GLU A CA 1
ATOM 630 C C . GLU A 1 88 ? 10.958 23.395 1.027 1.00 85.50 88 GLU A C 1
ATOM 632 O O . GLU A 1 88 ? 9.889 22.990 1.485 1.00 85.50 88 GLU A O 1
ATOM 637 N N . THR A 1 89 ? 11.097 24.655 0.613 1.00 83.75 89 THR A N 1
ATOM 638 C CA . THR A 1 89 ? 10.031 25.679 0.674 1.00 83.75 89 THR A CA 1
ATOM 639 C C . THR A 1 89 ? 9.293 25.860 -0.652 1.00 83.75 89 THR A C 1
ATOM 641 O O . THR A 1 89 ? 8.293 26.573 -0.732 1.00 83.75 89 THR A O 1
ATOM 644 N N . GLU A 1 90 ? 9.782 25.210 -1.699 1.00 82.00 90 GLU A N 1
ATOM 645 C CA . GLU A 1 90 ? 9.379 25.382 -3.084 1.00 82.00 90 GLU A CA 1
ATOM 646 C C . GLU A 1 90 ? 8.112 24.580 -3.406 1.00 82.00 90 GLU A C 1
ATOM 648 O O . GLU A 1 90 ? 7.301 24.996 -4.239 1.00 82.00 90 GLU A O 1
ATOM 653 N N . TRP A 1 91 ? 7.900 23.448 -2.729 1.00 79.31 91 TRP A N 1
ATOM 654 C CA . TRP A 1 91 ? 6.718 22.613 -2.932 1.00 79.31 91 TRP A CA 1
ATOM 655 C C . TRP A 1 91 ? 5.576 22.973 -1.978 1.00 79.31 91 TRP A C 1
ATOM 657 O O . TRP A 1 91 ? 5.382 22.365 -0.927 1.00 79.31 91 TRP A O 1
ATOM 667 N N . ILE A 1 92 ? 4.772 23.956 -2.376 1.00 84.44 92 ILE A N 1
ATOM 668 C CA . ILE A 1 92 ? 3.629 24.440 -1.584 1.00 84.44 92 ILE A CA 1
ATOM 669 C C . ILE A 1 92 ? 2.283 23.803 -1.969 1.00 84.44 92 ILE A C 1
ATOM 671 O O . ILE A 1 92 ? 1.298 23.968 -1.253 1.00 84.44 92 ILE A O 1
ATOM 675 N N . SER A 1 93 ? 2.203 23.105 -3.111 1.00 85.56 93 SER A N 1
ATOM 676 C CA . SER A 1 93 ? 0.975 22.442 -3.581 1.00 85.56 93 SER A CA 1
ATOM 677 C C . SER A 1 93 ? 1.256 21.415 -4.685 1.00 85.56 93 SER A C 1
ATOM 679 O O . SER A 1 93 ? 2.198 21.591 -5.453 1.00 85.56 93 SER A O 1
ATOM 681 N N . GLY A 1 94 ? 0.412 20.384 -4.808 1.00 83.81 94 GLY A N 1
ATOM 682 C CA . GLY A 1 94 ? 0.445 19.419 -5.918 1.00 83.81 94 GLY A CA 1
ATOM 683 C C . GLY A 1 94 ? 0.516 17.953 -5.479 1.00 83.81 94 GLY A C 1
ATOM 684 O O . GLY A 1 94 ? 0.363 17.629 -4.304 1.00 83.81 94 GLY A O 1
ATOM 685 N N . THR A 1 95 ? 0.749 17.056 -6.442 1.00 86.88 95 THR A N 1
ATOM 686 C CA . THR A 1 95 ? 0.935 15.609 -6.227 1.00 86.88 95 THR A CA 1
ATOM 687 C C . THR A 1 95 ? 2.401 15.239 -6.445 1.00 86.88 95 THR A C 1
ATOM 689 O O . THR A 1 95 ? 2.920 15.482 -7.530 1.00 86.88 95 THR A O 1
ATOM 692 N N . MET A 1 96 ? 3.060 14.645 -5.444 1.00 86.62 96 MET A N 1
ATOM 693 C CA . MET A 1 96 ? 4.475 14.247 -5.552 1.00 86.62 96 MET A CA 1
ATOM 694 C C . MET A 1 96 ? 4.671 13.000 -6.422 1.00 86.62 96 MET A C 1
ATOM 696 O O . MET A 1 96 ? 5.521 12.979 -7.305 1.00 86.62 96 MET A O 1
ATOM 700 N N . ILE A 1 97 ? 3.876 11.957 -6.172 1.00 89.31 97 ILE A N 1
ATOM 701 C CA . ILE A 1 97 ? 3.925 10.685 -6.897 1.00 89.31 97 ILE A CA 1
ATOM 702 C C . ILE A 1 97 ? 2.502 10.348 -7.330 1.00 89.31 97 ILE A C 1
ATOM 704 O O . ILE A 1 97 ? 1.589 10.324 -6.504 1.00 89.31 97 ILE A O 1
ATOM 708 N N . ARG A 1 98 ? 2.310 10.097 -8.629 1.00 86.44 98 ARG A N 1
ATOM 709 C CA . ARG A 1 98 ? 1.022 9.700 -9.202 1.00 86.44 98 ARG A CA 1
ATOM 710 C C . ARG A 1 98 ? 1.196 8.450 -10.051 1.00 86.44 98 ARG A C 1
ATOM 712 O O . ARG A 1 98 ? 1.954 8.465 -11.015 1.00 86.44 98 ARG A O 1
ATOM 719 N N . ALA A 1 99 ? 0.459 7.405 -9.700 1.00 85.69 99 ALA A N 1
ATOM 720 C CA . ALA A 1 99 ? 0.264 6.231 -10.536 1.00 85.69 99 ALA A CA 1
ATOM 721 C C . ALA A 1 99 ? -1.209 6.198 -10.964 1.00 85.69 99 ALA A C 1
ATOM 723 O O . ALA A 1 99 ? -2.087 5.948 -10.139 1.00 85.69 99 ALA A O 1
ATOM 724 N N . ASP A 1 100 ? -1.487 6.516 -12.228 1.00 88.44 100 ASP A N 1
ATOM 725 C CA . ASP A 1 100 ? -2.835 6.546 -12.792 1.00 88.44 100 ASP A CA 1
ATOM 726 C C . ASP A 1 100 ? -2.928 5.804 -14.128 1.00 88.44 100 ASP A C 1
ATOM 728 O O . ASP A 1 100 ? -1.935 5.550 -14.809 1.00 88.44 100 ASP A O 1
ATOM 732 N N . PHE A 1 101 ? -4.158 5.447 -14.493 1.00 86.19 101 PHE A N 1
ATOM 733 C CA . PHE A 1 101 ? -4.485 4.836 -15.776 1.00 86.19 101 PHE A CA 1
ATOM 734 C C . PHE A 1 101 ? -5.377 5.775 -16.583 1.00 86.19 101 PHE A C 1
ATOM 736 O O . PHE A 1 101 ? -6.128 6.580 -16.029 1.00 86.19 101 PHE A O 1
ATOM 743 N N . ALA A 1 102 ? -5.332 5.637 -17.908 1.00 85.38 102 ALA A N 1
ATOM 744 C CA . ALA A 1 102 ? -6.262 6.334 -18.786 1.00 85.38 102 ALA A CA 1
ATOM 745 C C . ALA A 1 102 ? -7.715 5.909 -18.504 1.00 85.38 102 ALA A C 1
ATOM 747 O O . ALA A 1 102 ? -7.986 4.828 -17.964 1.00 85.38 102 ALA A O 1
ATOM 748 N N . THR A 1 103 ? -8.666 6.752 -18.900 1.00 85.81 103 THR A N 1
ATOM 749 C CA . THR A 1 103 ? -10.092 6.471 -18.718 1.00 85.81 103 THR A CA 1
ATOM 750 C C . THR A 1 103 ? -10.499 5.171 -19.421 1.00 85.81 103 THR A C 1
ATOM 752 O O . THR A 1 103 ? -10.053 4.874 -20.526 1.00 85.81 103 THR A O 1
ATOM 755 N N . SER A 1 104 ? -11.375 4.392 -18.777 1.00 83.88 104 SER A N 1
ATOM 756 C CA . SER A 1 104 ? -11.897 3.108 -19.288 1.00 83.88 104 SER A CA 1
ATOM 757 C C . SER A 1 104 ? -10.858 1.990 -19.480 1.00 83.88 104 SER A C 1
ATOM 759 O O . SER A 1 104 ? -11.088 1.055 -20.250 1.00 83.88 104 SER A O 1
ATOM 761 N N . THR A 1 105 ? -9.723 2.045 -18.776 1.00 87.62 105 THR A N 1
ATOM 762 C CA . THR A 1 105 ? -8.744 0.947 -18.789 1.00 87.62 105 THR A CA 1
ATOM 763 C C . THR A 1 105 ? -9.345 -0.311 -18.151 1.00 87.62 105 THR A C 1
ATOM 765 O O . THR A 1 105 ? -9.849 -0.264 -17.032 1.00 87.62 105 THR A O 1
ATOM 768 N N . THR A 1 106 ? -9.290 -1.441 -18.863 1.00 86.44 106 THR A N 1
ATOM 769 C CA . THR A 1 106 ? -9.754 -2.752 -18.378 1.00 86.44 106 THR A CA 1
ATOM 770 C C . THR A 1 106 ? -8.554 -3.654 -18.125 1.00 86.44 106 THR A C 1
ATOM 772 O O . THR A 1 106 ? -7.723 -3.837 -19.013 1.00 86.44 106 THR A O 1
ATOM 775 N N . PHE A 1 107 ? -8.468 -4.244 -16.935 1.00 84.12 107 PHE A N 1
ATOM 776 C CA . PHE A 1 107 ? -7.419 -5.209 -16.624 1.00 84.12 107 PHE A CA 1
ATOM 777 C C . PHE A 1 107 ? -7.777 -6.603 -17.146 1.00 84.12 107 PHE A C 1
ATOM 779 O O . PHE A 1 107 ? -8.887 -7.087 -16.942 1.00 84.12 107 PHE A O 1
ATOM 786 N N . THR A 1 108 ? -6.821 -7.264 -17.800 1.00 87.56 108 THR A N 1
ATOM 787 C CA . THR A 1 108 ? -6.931 -8.664 -18.253 1.00 87.56 108 THR A CA 1
ATOM 788 C C . THR A 1 108 ? -6.177 -9.641 -17.347 1.00 87.56 108 THR A C 1
ATOM 790 O O . THR A 1 108 ? -6.139 -10.837 -17.623 1.00 87.56 108 THR A O 1
ATOM 793 N N . GLY A 1 109 ? -5.553 -9.135 -16.282 1.00 82.75 109 GLY A N 1
ATOM 794 C CA . GLY A 1 109 ? -4.811 -9.894 -15.280 1.00 82.75 109 GLY A 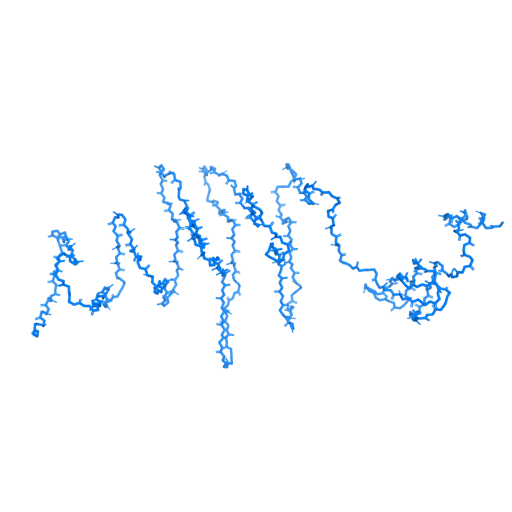CA 1
ATOM 795 C C . GLY A 1 109 ? -4.701 -9.108 -13.974 1.00 82.75 109 GLY A C 1
ATOM 796 O O . GLY A 1 109 ? -5.175 -7.974 -13.888 1.00 82.75 109 GLY A O 1
ATOM 797 N N . SER A 1 110 ? -4.089 -9.714 -12.958 1.00 84.19 110 SER A N 1
ATOM 798 C CA . SER A 1 110 ? -3.859 -9.060 -11.667 1.00 84.19 110 SER A CA 1
ATOM 799 C C . SER A 1 110 ? -2.875 -7.901 -11.809 1.00 84.19 110 SER A C 1
ATOM 801 O O . SER A 1 110 ? -1.870 -8.014 -12.508 1.00 84.19 110 SER A O 1
ATOM 803 N N . VAL A 1 111 ? -3.150 -6.800 -11.114 1.00 84.19 111 VAL A N 1
ATOM 804 C CA . VAL A 1 111 ? -2.285 -5.619 -11.082 1.00 84.19 111 VAL A CA 1
ATOM 805 C C . VAL A 1 111 ? -1.880 -5.348 -9.645 1.00 84.19 111 VAL A C 1
ATOM 807 O O . VAL A 1 111 ? -2.731 -5.303 -8.758 1.00 84.19 111 VAL A O 1
ATOM 810 N N . ILE A 1 112 ? -0.583 -5.138 -9.436 1.00 86.31 112 ILE A N 1
ATOM 811 C CA . ILE A 1 112 ? -0.032 -4.627 -8.185 1.00 86.31 112 ILE A CA 1
ATOM 812 C C . ILE A 1 112 ? 0.405 -3.187 -8.456 1.00 86.31 112 ILE A C 1
ATOM 814 O O . ILE A 1 112 ? 1.220 -2.945 -9.341 1.00 86.31 112 ILE A O 1
ATOM 818 N N . GLY A 1 113 ? -0.185 -2.225 -7.743 1.00 84.50 113 GLY A N 1
ATOM 819 C CA . GLY A 1 113 ? 0.149 -0.806 -7.917 1.00 84.50 113 GLY A CA 1
ATOM 820 C C . GLY A 1 113 ? 1.478 -0.425 -7.261 1.00 84.50 113 GLY A C 1
ATOM 821 O O . GLY A 1 113 ? 2.272 0.303 -7.845 1.00 84.50 113 GLY A O 1
ATOM 822 N N . MET A 1 114 ? 1.722 -0.941 -6.055 1.00 89.50 114 MET A N 1
ATOM 823 C CA . MET A 1 114 ? 2.961 -0.772 -5.300 1.00 89.50 114 MET A CA 1
ATOM 824 C C . MET A 1 114 ? 3.258 -2.072 -4.555 1.00 89.50 114 MET A C 1
ATOM 826 O O . MET A 1 114 ? 2.374 -2.608 -3.887 1.00 89.50 114 MET A O 1
ATOM 830 N N . GLU A 1 115 ? 4.492 -2.558 -4.660 1.00 88.75 115 GLU A N 1
ATOM 831 C CA . GLU A 1 115 ? 4.969 -3.753 -3.966 1.00 88.75 115 GLU A CA 1
ATOM 832 C C . GLU A 1 115 ? 6.229 -3.419 -3.171 1.00 88.75 115 GLU A C 1
ATOM 834 O O . GLU A 1 115 ? 7.173 -2.841 -3.708 1.00 88.75 115 GLU A O 1
ATOM 839 N N . LEU A 1 116 ? 6.232 -3.788 -1.892 1.00 87.69 116 LEU A N 1
ATOM 840 C CA . LEU A 1 116 ? 7.383 -3.688 -1.000 1.00 87.69 116 LEU A CA 1
ATOM 841 C C . LEU A 1 116 ? 7.609 -5.067 -0.362 1.00 87.69 116 LEU A C 1
ATOM 843 O O . LEU A 1 116 ? 7.063 -5.357 0.702 1.00 87.69 116 LEU A O 1
ATOM 847 N N . ASP A 1 117 ? 8.368 -5.935 -1.034 1.00 86.00 117 ASP A N 1
ATOM 848 C CA . ASP A 1 117 ? 8.670 -7.288 -0.550 1.00 86.00 117 ASP A CA 1
ATOM 849 C C . ASP A 1 117 ? 10.035 -7.342 0.149 1.00 86.00 117 ASP A C 1
ATOM 851 O O . ASP A 1 117 ? 11.095 -7.349 -0.481 1.00 86.00 117 ASP A O 1
ATOM 855 N N . PHE A 1 118 ? 9.990 -7.424 1.477 1.00 83.50 118 PHE A N 1
ATOM 856 C CA . PHE A 1 118 ? 11.159 -7.663 2.324 1.00 83.50 118 PHE A CA 1
ATOM 857 C C . PHE A 1 118 ? 11.209 -9.101 2.865 1.00 83.50 118 PHE A C 1
ATOM 859 O O . PHE A 1 118 ? 12.145 -9.447 3.573 1.00 83.50 118 PHE A O 1
ATOM 866 N N . GLY A 1 119 ? 10.218 -9.947 2.575 1.00 77.44 119 GLY A N 1
ATOM 867 C CA . GLY A 1 119 ? 10.106 -11.293 3.143 1.00 77.44 119 GLY A CA 1
ATOM 868 C C . GLY A 1 119 ? 10.844 -12.360 2.339 1.00 77.44 119 GLY A C 1
ATOM 869 O O . GLY A 1 119 ? 11.390 -13.297 2.918 1.00 77.44 119 GLY A O 1
ATOM 870 N N . THR A 1 120 ? 10.896 -12.219 1.013 1.00 75.44 120 THR A N 1
ATOM 871 C CA . THR A 1 120 ? 11.497 -13.242 0.139 1.00 75.44 120 THR A CA 1
ATOM 872 C C . THR A 1 120 ? 13.027 -13.177 0.113 1.00 75.44 120 THR A C 1
ATOM 874 O O . THR A 1 120 ? 13.691 -14.202 -0.026 1.00 75.44 120 THR A O 1
ATOM 877 N N . ASN A 1 121 ? 13.603 -11.978 0.254 1.00 72.12 121 ASN A N 1
ATOM 878 C CA . ASN A 1 121 ? 15.019 -11.730 -0.051 1.00 72.12 121 ASN A CA 1
ATOM 879 C C . ASN A 1 121 ? 15.817 -11.069 1.087 1.00 72.12 121 ASN A C 1
ATOM 881 O O . ASN A 1 121 ? 17.012 -10.825 0.918 1.00 72.12 121 ASN A O 1
ATOM 885 N N . VAL A 1 122 ? 15.197 -10.773 2.238 1.00 79.12 122 VAL A N 1
ATOM 886 C CA . VAL A 1 122 ? 15.877 -10.154 3.388 1.00 79.12 122 VAL A CA 1
ATOM 887 C C . VAL A 1 122 ? 15.759 -11.056 4.613 1.00 79.12 122 VAL A C 1
ATOM 889 O O . VAL A 1 122 ? 14.666 -11.403 5.048 1.00 79.12 122 VAL A O 1
ATOM 892 N N . ALA A 1 123 ? 16.902 -11.408 5.203 1.00 82.00 123 ALA A N 1
ATOM 893 C CA . ALA A 1 123 ? 16.967 -12.017 6.526 1.00 82.00 123 ALA A CA 1
ATOM 894 C C . ALA A 1 123 ? 17.315 -10.935 7.554 1.00 82.00 123 ALA A C 1
ATOM 896 O O . ALA A 1 123 ? 18.341 -10.262 7.433 1.00 82.00 123 ALA A O 1
ATOM 897 N N . VAL A 1 124 ? 16.470 -10.764 8.569 1.00 80.69 124 VAL A N 1
ATOM 898 C CA . VAL A 1 124 ? 16.702 -9.799 9.650 1.00 80.69 124 VAL A CA 1
ATOM 899 C C . VAL A 1 124 ? 17.480 -10.497 10.766 1.00 80.69 124 VAL A C 1
ATOM 901 O O . VAL A 1 124 ? 16.990 -11.449 11.369 1.00 80.69 124 VAL A O 1
ATOM 904 N N . GLY A 1 125 ? 18.719 -10.060 11.006 1.00 78.62 125 GLY A N 1
ATOM 905 C CA . GLY A 1 125 ? 19.547 -10.556 12.110 1.00 78.62 125 GLY A CA 1
ATOM 906 C C . GLY A 1 125 ? 19.058 -10.077 13.482 1.00 78.62 125 GLY A C 1
ATOM 907 O O . GLY A 1 125 ? 18.167 -9.233 13.580 1.00 78.62 125 GLY A O 1
ATOM 908 N N . SER A 1 126 ? 19.665 -10.588 14.559 1.00 78.25 126 SER A N 1
ATOM 909 C CA . SER A 1 126 ? 19.403 -10.094 15.917 1.00 78.25 126 SER A CA 1
ATOM 910 C C . SER A 1 126 ? 19.652 -8.585 16.006 1.00 78.25 126 SER A C 1
ATOM 912 O O . SER A 1 126 ? 20.612 -8.091 15.418 1.00 78.25 126 SER A O 1
ATOM 914 N N . GLU A 1 127 ? 18.805 -7.877 16.760 1.00 77.31 127 GLU A N 1
ATOM 915 C CA . GLU A 1 127 ? 18.926 -6.433 17.054 1.00 77.31 127 GLU A CA 1
ATOM 916 C C . GLU A 1 127 ? 18.644 -5.485 15.874 1.00 77.31 127 GLU A C 1
ATOM 918 O O . GLU A 1 127 ? 18.801 -4.274 16.010 1.00 77.31 127 GLU A O 1
ATOM 923 N N . GLN A 1 128 ? 18.176 -6.002 14.735 1.00 80.19 128 GLN A N 1
ATOM 924 C CA . GLN A 1 128 ? 17.808 -5.181 13.582 1.00 80.19 128 GLN A CA 1
ATOM 925 C C . GLN A 1 128 ? 16.297 -4.943 13.509 1.00 80.19 128 GLN A C 1
ATOM 927 O O . GLN A 1 128 ? 15.495 -5.787 13.903 1.00 80.19 128 GLN A O 1
ATOM 932 N N . SER A 1 129 ? 15.909 -3.778 12.990 1.00 82.50 129 SER A N 1
ATOM 933 C CA . SER A 1 129 ? 14.511 -3.403 12.748 1.00 82.50 129 SER A CA 1
ATOM 934 C C . SER A 1 129 ? 14.301 -3.109 11.267 1.00 82.50 129 SER A C 1
ATOM 936 O O . SER A 1 129 ? 15.150 -2.487 10.633 1.00 82.50 129 SER A O 1
ATOM 938 N N . VAL A 1 130 ? 13.160 -3.534 10.725 1.00 82.44 130 VAL A N 1
ATOM 939 C CA . VAL A 1 130 ? 12.743 -3.225 9.352 1.00 82.44 130 VAL A CA 1
ATOM 940 C C . VAL A 1 130 ? 11.416 -2.485 9.408 1.00 82.44 130 VAL A C 1
ATOM 942 O O . VAL A 1 130 ? 10.453 -2.975 9.994 1.00 82.44 130 VAL A O 1
ATOM 945 N N 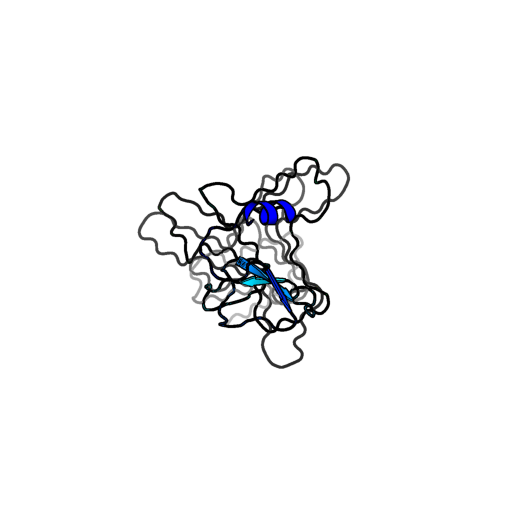. THR A 1 131 ? 11.366 -1.322 8.766 1.00 85.56 131 THR A N 1
ATOM 946 C CA . THR A 1 131 ? 10.143 -0.537 8.589 1.00 85.56 131 THR A CA 1
ATOM 947 C C . THR A 1 131 ? 9.804 -0.525 7.107 1.00 85.56 131 THR A C 1
ATOM 949 O O . THR A 1 131 ? 10.582 -0.004 6.314 1.00 85.56 131 THR A O 1
ATOM 952 N N . GLY A 1 132 ? 8.659 -1.098 6.726 1.00 82.88 132 GLY A N 1
ATOM 953 C CA . GLY A 1 132 ? 8.241 -1.115 5.321 1.00 82.88 132 GLY A CA 1
ATOM 954 C C . GLY A 1 132 ? 7.775 0.258 4.837 1.00 82.88 132 GLY A C 1
ATOM 955 O O . GLY A 1 132 ? 8.264 0.768 3.835 1.00 82.88 132 GLY A O 1
ATOM 956 N N . VAL A 1 133 ? 6.858 0.880 5.581 1.00 89.44 133 VAL A N 1
ATOM 957 C CA . VAL A 1 133 ? 6.344 2.229 5.314 1.00 89.44 133 VAL A CA 1
ATOM 958 C C . VAL A 1 133 ? 6.272 2.992 6.633 1.00 89.44 133 VAL A C 1
ATOM 960 O O . VAL A 1 133 ? 5.755 2.472 7.619 1.00 89.44 133 VAL A O 1
ATOM 963 N N . SER A 1 134 ? 6.774 4.228 6.649 1.00 86.19 134 SER A N 1
ATOM 964 C CA . SER A 1 134 ? 6.640 5.161 7.771 1.00 86.19 134 SER A CA 1
ATOM 965 C C . SER A 1 134 ? 5.965 6.432 7.277 1.00 86.19 134 SER A C 1
ATOM 967 O O . SER A 1 134 ? 6.463 7.068 6.350 1.00 86.19 134 SER A O 1
ATOM 969 N N . VAL A 1 135 ? 4.852 6.814 7.901 1.00 86.25 135 VAL A N 1
ATOM 970 C CA . VAL A 1 135 ? 4.135 8.056 7.592 1.00 86.25 135 VAL A CA 1
ATOM 971 C C . VAL A 1 135 ? 4.059 8.896 8.856 1.00 86.25 135 VAL A C 1
ATOM 973 O O . VAL A 1 135 ? 3.456 8.483 9.844 1.00 86.25 135 VAL A O 1
ATOM 976 N N . THR A 1 136 ? 4.639 10.091 8.799 1.00 83.94 136 THR A N 1
ATOM 977 C CA . THR A 1 136 ? 4.546 11.089 9.865 1.00 83.94 136 THR A CA 1
ATOM 978 C C . THR A 1 136 ? 3.834 12.306 9.306 1.00 83.94 136 THR A C 1
ATOM 980 O O . THR A 1 136 ? 4.328 12.947 8.381 1.00 83.94 136 THR A O 1
ATOM 983 N N . LEU A 1 137 ? 2.661 12.616 9.853 1.00 83.31 137 LEU A N 1
ATOM 984 C CA . LEU A 1 137 ? 1.923 13.826 9.503 1.00 83.31 137 LEU A CA 1
ATOM 985 C C . LEU A 1 137 ? 2.384 14.995 10.383 1.00 83.31 137 LEU A C 1
ATOM 987 O O . LEU A 1 137 ? 2.791 14.769 11.527 1.00 83.31 137 LEU A O 1
ATOM 991 N N . PRO A 1 138 ? 2.323 16.240 9.884 1.00 81.31 138 PRO A N 1
ATOM 992 C CA . PRO A 1 138 ? 2.676 17.401 10.684 1.00 81.31 138 PRO A CA 1
ATOM 993 C C . PRO A 1 138 ? 1.713 17.574 11.860 1.00 81.31 138 PRO A C 1
ATOM 995 O O . PRO A 1 138 ? 0.516 17.296 11.766 1.00 81.31 138 PRO A O 1
ATOM 998 N N . GLN A 1 139 ? 2.234 18.119 12.956 1.00 81.31 139 GLN A N 1
ATOM 999 C CA . GLN A 1 139 ? 1.389 18.704 13.987 1.00 81.31 139 GLN A CA 1
ATOM 1000 C C . GLN A 1 139 ? 0.760 19.987 13.433 1.00 81.31 139 GLN A C 1
ATOM 1002 O O . GLN A 1 139 ? 1.451 20.805 12.826 1.00 81.31 139 GLN A O 1
ATOM 1007 N N . MET A 1 140 ? -0.538 20.179 13.653 1.00 74.88 140 MET A N 1
ATOM 1008 C CA . MET A 1 140 ? -1.233 21.407 13.273 1.00 74.88 140 MET A CA 1
ATOM 1009 C C . MET A 1 140 ? -1.846 22.081 14.494 1.00 74.88 140 MET A C 1
ATOM 1011 O O . MET A 1 140 ? -2.441 21.420 15.344 1.00 74.88 140 MET A O 1
ATOM 1015 N N . THR A 1 141 ? -1.748 23.407 14.524 1.00 80.31 141 THR A N 1
ATOM 1016 C CA . THR A 1 141 ? -2.556 24.270 15.386 1.00 80.31 141 THR A CA 1
ATOM 1017 C C . THR A 1 141 ? -3.679 24.846 14.533 1.00 80.31 141 THR A C 1
ATOM 1019 O O . THR A 1 141 ? -3.420 25.442 13.488 1.00 80.31 141 THR A O 1
ATOM 1022 N N . ILE A 1 142 ? -4.927 24.634 14.945 1.00 75.25 142 ILE A N 1
ATOM 1023 C CA . ILE A 1 142 ? -6.105 25.157 14.252 1.00 75.25 142 ILE A CA 1
ATOM 1024 C C . ILE A 1 142 ? -6.606 26.386 15.012 1.00 75.25 142 ILE A C 1
ATOM 1026 O O . ILE A 1 142 ? -7.19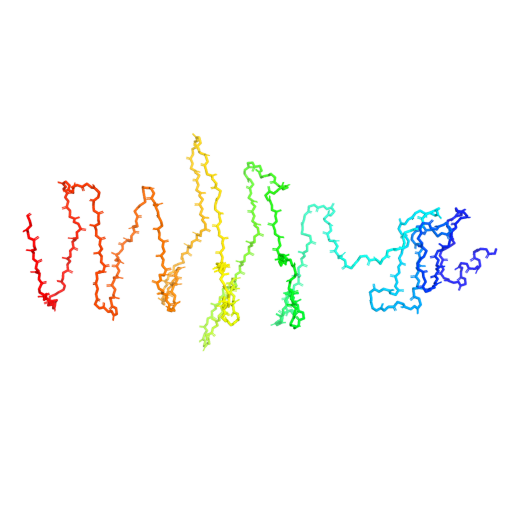7 26.243 16.078 1.00 75.25 142 ILE A O 1
ATOM 1030 N N . ASP A 1 143 ? -6.404 27.576 14.442 1.00 70.25 143 ASP A N 1
ATOM 1031 C CA . ASP A 1 143 ? -6.828 28.828 15.083 1.00 70.25 143 ASP A CA 1
ATOM 1032 C C . ASP A 1 143 ? -8.215 29.311 14.617 1.00 70.25 143 ASP A C 1
ATOM 1034 O O . ASP A 1 143 ? -8.902 29.989 15.376 1.00 70.25 143 ASP A O 1
ATOM 1038 N N . THR A 1 144 ? -8.668 28.966 13.398 1.00 60.94 144 THR A N 1
ATOM 1039 C CA . THR A 1 144 ? -9.987 29.412 12.872 1.00 60.94 144 THR A CA 1
ATOM 1040 C C . THR A 1 144 ? -10.666 28.516 11.812 1.00 60.94 144 THR A C 1
ATOM 1042 O O . THR A 1 144 ? -11.824 28.775 11.488 1.00 60.94 144 THR A O 1
ATOM 1045 N N . ALA A 1 145 ? -10.027 27.465 11.273 1.00 71.94 145 ALA A N 1
ATOM 1046 C CA . ALA A 1 145 ? -10.595 26.633 10.194 1.00 71.94 145 ALA A CA 1
ATOM 1047 C C . ALA A 1 145 ? -10.401 25.121 10.409 1.00 71.94 145 ALA A C 1
ATOM 1049 O O . ALA A 1 145 ? -9.365 24.692 10.901 1.00 71.94 145 ALA A O 1
ATOM 1050 N N . SER A 1 146 ? -11.361 24.295 9.983 1.00 74.19 146 SER A N 1
ATOM 1051 C CA . SER A 1 146 ? -11.249 22.830 10.043 1.00 74.19 146 SER A CA 1
ATOM 1052 C C . SER A 1 146 ? -10.331 22.300 8.939 1.00 74.19 146 SER A C 1
ATOM 1054 O O . SER A 1 146 ? -10.622 22.475 7.757 1.00 74.19 146 SER A O 1
ATOM 1056 N N . ALA A 1 147 ? -9.246 21.631 9.319 1.00 77.88 147 ALA A N 1
ATOM 1057 C CA . ALA A 1 147 ? -8.354 20.928 8.400 1.00 77.88 147 ALA A CA 1
ATOM 1058 C C . ALA A 1 147 ? -8.480 19.406 8.584 1.00 77.88 147 ALA A C 1
ATOM 1060 O O . ALA A 1 147 ? -8.737 18.936 9.691 1.00 77.88 147 ALA A O 1
ATOM 1061 N N . ASP A 1 148 ? -8.293 18.653 7.498 1.00 81.94 148 ASP A N 1
ATOM 1062 C CA . ASP A 1 148 ? -8.356 17.187 7.461 1.00 81.94 148 ASP A CA 1
ATOM 1063 C C . ASP A 1 148 ? -6.967 16.632 7.109 1.00 81.94 148 ASP A C 1
ATOM 1065 O O . ASP A 1 148 ? -6.423 16.922 6.042 1.00 81.94 148 ASP A O 1
ATOM 1069 N N . LEU A 1 149 ? -6.374 15.866 8.026 1.00 79.69 149 LEU A N 1
ATOM 1070 C CA . LEU A 1 149 ? -5.080 15.207 7.852 1.00 79.69 149 LEU A CA 1
ATOM 1071 C C . LEU A 1 149 ? -5.304 13.704 7.736 1.00 79.69 149 LEU A C 1
ATOM 1073 O O . LEU A 1 149 ? -5.794 13.066 8.666 1.00 79.69 149 LEU A O 1
ATOM 1077 N N . LYS A 1 150 ? -4.876 13.123 6.617 1.00 85.50 150 LYS A N 1
ATOM 1078 C CA . LYS A 1 150 ? -5.000 11.688 6.350 1.00 85.50 150 LYS A CA 1
ATOM 1079 C C . LYS A 1 150 ? -3.623 11.085 6.126 1.00 85.50 150 LYS A C 1
ATOM 1081 O O . LYS A 1 150 ? -2.927 11.476 5.197 1.00 85.50 150 LYS A O 1
ATOM 1086 N N . GLY A 1 151 ? -3.245 10.125 6.968 1.00 82.69 151 GLY A N 1
ATOM 1087 C CA . GLY A 1 151 ? -1.992 9.376 6.807 1.00 82.69 151 GLY A CA 1
ATOM 1088 C C . GLY A 1 151 ? -2.109 8.317 5.718 1.00 82.69 151 GLY A C 1
ATOM 1089 O O . GLY A 1 151 ? -1.257 8.210 4.844 1.00 82.69 151 GLY A O 1
ATOM 1090 N N . LEU A 1 152 ? -3.218 7.579 5.745 1.00 90.31 152 LEU A N 1
ATOM 1091 C CA . LEU A 1 152 ? -3.607 6.621 4.723 1.00 90.31 152 LEU A CA 1
ATOM 1092 C C . LEU A 1 152 ? -5.107 6.768 4.473 1.00 90.31 152 LEU A C 1
ATOM 1094 O O . LEU A 1 152 ? -5.894 6.810 5.417 1.00 90.31 152 LEU A O 1
ATOM 1098 N N . GLN A 1 153 ? -5.506 6.824 3.205 1.00 88.75 153 GLN A N 1
ATOM 1099 C CA . GLN A 1 153 ? -6.908 6.802 2.806 1.00 88.75 153 GLN A CA 1
ATOM 1100 C C . GLN A 1 153 ? -7.120 5.713 1.760 1.00 88.75 153 GLN A C 1
ATOM 1102 O O . GLN A 1 153 ? -6.524 5.753 0.687 1.00 88.75 153 GLN A O 1
ATOM 1107 N N . VAL A 1 154 ? -8.021 4.778 2.053 1.00 87.50 154 VAL A N 1
ATOM 1108 C CA . VAL A 1 154 ? -8.539 3.823 1.069 1.00 87.50 154 VAL A CA 1
ATOM 1109 C C . VAL A 1 154 ? -9.924 4.305 0.655 1.00 87.50 154 VAL A C 1
ATOM 1111 O O . VAL A 1 154 ? -10.913 4.065 1.342 1.00 87.50 154 VAL A O 1
ATOM 1114 N N . ALA A 1 155 ? -9.978 5.066 -0.436 1.00 85.25 155 ALA A N 1
ATOM 1115 C CA . ALA A 1 155 ? -11.221 5.610 -0.975 1.00 85.25 155 ALA A CA 1
ATOM 1116 C C . ALA A 1 155 ? -11.770 4.700 -2.082 1.00 85.25 155 ALA A C 1
ATOM 1118 O O . ALA A 1 155 ? -11.016 4.154 -2.884 1.00 85.25 155 ALA A O 1
ATOM 1119 N N . VAL A 1 156 ? -13.093 4.578 -2.153 1.00 83.56 156 VAL A N 1
ATOM 1120 C CA . VAL A 1 156 ? -13.794 3.878 -3.236 1.00 83.56 156 VAL A CA 1
ATOM 1121 C C . VAL A 1 156 ? -14.649 4.870 -4.016 1.00 83.56 156 VAL A C 1
ATOM 1123 O O . VAL A 1 156 ? -15.162 5.837 -3.452 1.00 83.56 156 VAL A O 1
ATOM 1126 N N . THR A 1 157 ? -14.805 4.641 -5.318 1.00 81.62 157 THR A N 1
ATOM 1127 C CA . THR A 1 157 ? -15.740 5.401 -6.155 1.00 81.62 157 THR A CA 1
ATOM 1128 C C . THR A 1 157 ? -16.826 4.456 -6.656 1.00 81.62 157 THR A C 1
ATOM 1130 O O . THR A 1 157 ? -16.536 3.419 -7.246 1.00 81.62 157 THR A O 1
ATOM 1133 N N . GLY A 1 158 ? -18.087 4.798 -6.388 1.00 81.06 158 GLY A N 1
ATOM 1134 C CA . GLY A 1 158 ? -19.234 3.971 -6.767 1.00 81.06 158 GLY A CA 1
ATOM 1135 C C . GLY A 1 158 ? -19.438 2.725 -5.896 1.00 81.06 158 GLY A C 1
ATOM 1136 O O . GLY A 1 158 ? -18.799 2.544 -4.861 1.00 81.06 158 GLY A O 1
ATOM 1137 N N . ALA A 1 159 ? -20.385 1.886 -6.316 1.00 84.31 159 ALA A N 1
ATOM 1138 C CA . ALA A 1 159 ? -20.757 0.653 -5.631 1.00 84.31 159 ALA A CA 1
ATOM 1139 C C . ALA A 1 159 ? -20.191 -0.573 -6.359 1.00 84.31 159 ALA A C 1
ATOM 1141 O O . ALA A 1 159 ? -20.157 -0.616 -7.589 1.00 84.31 159 ALA A O 1
ATOM 1142 N N . ILE A 1 160 ? -19.811 -1.600 -5.598 1.00 87.25 160 ILE A N 1
ATOM 1143 C CA . ILE A 1 160 ? -19.534 -2.924 -6.157 1.00 87.25 160 ILE A CA 1
ATOM 1144 C C . ILE A 1 160 ? -20.874 -3.574 -6.509 1.00 87.25 160 ILE A C 1
ATOM 1146 O O . ILE A 1 160 ? -21.727 -3.753 -5.642 1.00 87.25 160 ILE A O 1
ATOM 1150 N N . ALA A 1 161 ? -21.050 -3.942 -7.776 1.00 87.94 161 ALA A N 1
ATOM 1151 C CA . ALA A 1 161 ? -22.229 -4.648 -8.259 1.00 87.94 161 ALA A CA 1
ATOM 1152 C C . ALA A 1 161 ? -21.822 -6.013 -8.817 1.00 87.94 161 ALA A C 1
ATOM 1154 O O . ALA A 1 161 ? -21.094 -6.102 -9.805 1.00 87.94 161 ALA A O 1
ATOM 1155 N N . GLN A 1 162 ? -22.315 -7.084 -8.200 1.00 89.75 162 GLN A N 1
ATOM 1156 C CA . GLN A 1 162 ? -22.166 -8.429 -8.731 1.00 89.75 162 GLN A CA 1
ATOM 1157 C C . GLN A 1 162 ? -23.399 -8.766 -9.577 1.00 89.75 162 GLN A C 1
ATOM 1159 O O . GLN A 1 162 ? -24.483 -8.998 -9.051 1.00 89.75 162 GLN A O 1
ATOM 1164 N N . THR A 1 163 ? -23.251 -8.751 -10.901 1.00 90.00 163 THR A N 1
ATOM 1165 C CA . THR A 1 163 ? -24.371 -8.910 -11.852 1.00 90.00 163 THR A CA 1
ATOM 1166 C C . THR A 1 163 ? -24.606 -10.358 -12.301 1.00 90.00 163 THR A C 1
ATOM 1168 O O . THR A 1 163 ? -25.535 -10.628 -13.057 1.00 90.00 163 THR A O 1
ATOM 1171 N N . THR A 1 164 ? -23.777 -11.297 -11.836 1.00 91.12 164 THR A N 1
ATOM 1172 C CA . THR A 1 164 ? -23.841 -12.743 -12.123 1.00 91.12 164 THR A CA 1
ATOM 1173 C C . THR A 1 164 ? -23.542 -13.561 -10.857 1.00 91.12 164 THR A C 1
ATOM 1175 O O . THR A 1 164 ? -23.161 -13.006 -9.827 1.00 91.12 164 THR A O 1
ATOM 1178 N N . SER A 1 165 ? -23.731 -14.884 -10.883 1.00 87.81 165 SER A N 1
ATOM 1179 C CA . SER A 1 165 ? -23.443 -15.762 -9.733 1.00 87.81 165 SER A CA 1
ATOM 1180 C C . SER A 1 165 ? -21.952 -15.798 -9.372 1.00 87.81 165 SER A C 1
ATOM 1182 O O . SER A 1 165 ? -21.110 -15.804 -10.265 1.00 87.81 165 SER A O 1
ATOM 1184 N N . GLY A 1 166 ? -21.625 -15.906 -8.082 1.00 88.81 166 GLY A N 1
ATOM 1185 C CA . GLY A 1 166 ? -20.245 -15.932 -7.579 1.00 88.81 166 GLY A CA 1
ATOM 1186 C C . GLY A 1 166 ? -20.116 -15.289 -6.195 1.00 88.81 166 GLY A C 1
ATOM 1187 O O . GLY A 1 166 ? -21.130 -15.026 -5.547 1.00 88.81 166 GLY A O 1
ATOM 1188 N N . THR A 1 167 ? -18.883 -14.992 -5.788 1.00 88.19 167 THR A N 1
ATOM 1189 C CA . THR A 1 167 ? -18.576 -14.243 -4.563 1.00 88.19 167 THR A CA 1
ATOM 1190 C C . THR A 1 167 ? -17.624 -13.107 -4.907 1.00 88.19 167 THR A C 1
ATOM 1192 O O . THR A 1 167 ? -16.532 -13.358 -5.415 1.00 88.19 167 THR A O 1
ATOM 1195 N N . THR A 1 168 ? -18.012 -11.872 -4.599 1.00 88.06 168 THR A N 1
ATOM 1196 C CA . THR A 1 168 ? -17.122 -10.709 -4.677 1.00 88.06 168 THR A CA 1
ATOM 1197 C C . THR A 1 168 ? -16.711 -10.283 -3.273 1.00 88.06 168 THR A C 1
ATOM 1199 O O . THR A 1 168 ? -17.565 -9.975 -2.444 1.00 88.06 168 THR A O 1
ATOM 1202 N N . THR A 1 169 ? -15.404 -10.220 -3.021 1.00 87.88 169 THR A N 1
ATOM 1203 C CA . THR A 1 169 ? -14.845 -9.775 -1.738 1.00 87.88 169 THR A CA 1
ATOM 1204 C C . THR A 1 169 ? -14.023 -8.513 -1.956 1.00 87.88 169 THR A C 1
ATOM 1206 O O . THR A 1 169 ? -13.098 -8.512 -2.764 1.00 87.88 169 THR A O 1
ATOM 1209 N N . PHE A 1 170 ? -14.327 -7.455 -1.208 1.00 87.62 170 PHE A N 1
ATOM 1210 C CA . PHE A 1 170 ? -13.478 -6.271 -1.106 1.00 87.62 170 PHE A CA 1
ATOM 1211 C C . PHE A 1 170 ? -12.830 -6.231 0.273 1.00 87.62 170 PHE A C 1
ATOM 1213 O O . PHE A 1 170 ? -13.514 -6.344 1.289 1.00 87.62 170 PHE A O 1
ATOM 1220 N N . ARG A 1 171 ? -11.510 -6.058 0.300 1.00 87.44 171 ARG A N 1
ATOM 1221 C CA . ARG A 1 171 ? -10.742 -5.793 1.515 1.00 87.44 171 ARG A CA 1
ATOM 1222 C C . ARG A 1 171 ? -10.057 -4.454 1.316 1.00 87.44 171 ARG A C 1
ATOM 1224 O O . ARG A 1 171 ? -9.176 -4.348 0.471 1.00 87.44 171 ARG A O 1
ATOM 1231 N N . GLY A 1 172 ? -10.489 -3.436 2.056 1.00 85.94 172 GLY A N 1
ATOM 1232 C CA . GLY A 1 172 ? -9.813 -2.138 2.017 1.00 85.94 172 GLY A CA 1
ATOM 1233 C C . GLY A 1 172 ? -8.407 -2.232 2.608 1.00 85.94 172 GLY A C 1
ATOM 1234 O O . GLY A 1 172 ? -7.460 -1.686 2.055 1.00 85.94 172 GLY A O 1
ATOM 1235 N N . VAL A 1 173 ? -8.283 -2.980 3.704 1.00 90.12 173 VAL A N 1
ATOM 1236 C CA . VAL A 1 173 ? -7.022 -3.308 4.367 1.00 90.12 173 VAL A CA 1
ATOM 1237 C C . VAL A 1 173 ? -7.082 -4.782 4.770 1.00 90.12 173 VAL A C 1
ATOM 1239 O O . VAL A 1 173 ? -8.067 -5.216 5.366 1.00 90.12 173 VAL A O 1
ATOM 1242 N N . ASP A 1 174 ? -6.050 -5.547 4.422 1.00 88.19 174 ASP A N 1
ATOM 1243 C CA . ASP A 1 174 ? -5.875 -6.943 4.828 1.00 88.19 174 ASP A CA 1
ATOM 1244 C C . ASP A 1 174 ? -4.529 -7.067 5.547 1.00 88.19 174 ASP A C 1
ATOM 1246 O O . ASP A 1 174 ? -3.492 -6.720 4.981 1.00 88.19 174 ASP A O 1
ATOM 1250 N N . ILE A 1 175 ? -4.551 -7.476 6.816 1.00 89.88 175 ILE A N 1
ATOM 1251 C CA . ILE A 1 175 ? -3.365 -7.524 7.678 1.00 89.88 175 ILE A CA 1
ATOM 1252 C C . ILE A 1 175 ? -3.227 -8.934 8.228 1.00 89.88 175 ILE A C 1
ATOM 1254 O O . ILE A 1 175 ? -4.103 -9.423 8.941 1.00 89.88 175 ILE A O 1
ATOM 1258 N N . ALA A 1 176 ? -2.081 -9.547 7.954 1.00 85.88 176 ALA A N 1
ATOM 1259 C CA . ALA A 1 176 ? -1.669 -10.802 8.555 1.00 85.88 176 ALA A CA 1
ATOM 1260 C C . ALA A 1 176 ? -0.480 -10.563 9.489 1.00 85.88 176 ALA A C 1
ATOM 1262 O O . ALA A 1 176 ? 0.470 -9.861 9.142 1.00 85.88 176 ALA A O 1
ATOM 1263 N N . THR A 1 177 ? -0.524 -11.168 10.671 1.00 87.69 177 THR A N 1
ATOM 1264 C CA . THR A 1 177 ? 0.611 -11.231 11.594 1.00 87.69 177 THR A CA 1
ATOM 1265 C C . THR A 1 177 ? 1.331 -12.578 11.463 1.00 87.69 177 THR A C 1
ATOM 1267 O O . THR A 1 177 ? 0.710 -13.573 11.079 1.00 87.69 177 THR A O 1
ATOM 1270 N N . PRO A 1 178 ? 2.642 -12.652 11.757 1.00 85.81 178 PRO A N 1
ATOM 1271 C CA . PRO A 1 178 ? 3.381 -13.907 11.696 1.00 85.81 178 PRO A CA 1
ATOM 1272 C C . PRO A 1 178 ? 2.923 -14.897 12.772 1.00 85.81 178 PRO A C 1
ATOM 1274 O O . PRO A 1 178 ? 2.497 -14.514 13.864 1.00 85.81 178 PRO A O 1
ATOM 1277 N N . ALA A 1 179 ? 3.103 -16.188 12.491 1.00 87.25 179 ALA A N 1
ATOM 1278 C CA . ALA A 1 179 ? 3.026 -17.215 13.520 1.00 87.25 179 ALA A CA 1
ATOM 1279 C C . ALA A 1 179 ? 4.170 -17.030 14.532 1.00 87.25 179 ALA A C 1
ATOM 1281 O O . ALA A 1 179 ? 5.321 -16.821 14.149 1.00 87.25 179 ALA A O 1
ATOM 1282 N N . ILE A 1 180 ? 3.861 -17.137 15.826 1.00 87.50 180 ILE A N 1
ATOM 1283 C CA . ILE A 1 180 ? 4.847 -17.023 16.903 1.00 87.50 180 ILE A CA 1
ATOM 1284 C C . ILE A 1 180 ? 5.179 -18.414 17.439 1.00 87.50 180 ILE A C 1
ATOM 1286 O O . ILE A 1 180 ? 4.294 -19.185 17.798 1.00 87.50 180 ILE A O 1
ATOM 1290 N N . THR A 1 181 ? 6.474 -18.705 17.553 1.00 88.38 181 THR A N 1
ATOM 1291 C CA . THR A 1 181 ? 7.002 -19.773 18.410 1.00 88.38 181 THR A CA 1
ATOM 1292 C C . THR A 1 181 ? 7.932 -19.129 19.427 1.00 88.38 181 THR A C 1
ATOM 1294 O O . THR A 1 181 ? 8.873 -18.436 19.047 1.00 88.38 181 THR A O 1
ATOM 1297 N N . GLN A 1 182 ? 7.672 -19.331 20.716 1.00 86.94 182 GLN A N 1
ATOM 1298 C CA . GLN A 1 182 ? 8.461 -18.745 21.795 1.00 86.94 182 GLN A CA 1
ATOM 1299 C C . GLN A 1 182 ? 9.066 -19.847 22.667 1.00 86.94 182 GLN A C 1
ATOM 1301 O O . GLN A 1 182 ? 8.341 -20.637 23.263 1.00 86.94 182 GLN A O 1
ATOM 1306 N N . THR A 1 183 ? 10.395 -19.855 22.780 1.00 88.00 183 THR A N 1
ATOM 1307 C CA . THR A 1 183 ? 11.131 -20.766 23.675 1.00 88.00 183 THR A CA 1
ATOM 1308 C C . THR A 1 183 ? 11.474 -20.101 25.016 1.00 88.00 183 THR A C 1
ATOM 1310 O O . THR A 1 183 ? 11.496 -20.770 26.044 1.00 88.00 183 THR A O 1
ATOM 1313 N N . ALA A 1 184 ? 11.731 -18.786 25.019 1.00 85.62 184 ALA A N 1
ATOM 1314 C CA . ALA A 1 184 ? 11.972 -17.959 26.206 1.00 85.62 184 ALA A CA 1
ATOM 1315 C C . ALA A 1 184 ? 11.701 -16.469 25.899 1.00 85.62 184 ALA A C 1
ATOM 1317 O O . ALA A 1 184 ? 11.739 -16.063 24.736 1.00 85.62 184 ALA A O 1
ATOM 1318 N N . GLY A 1 185 ? 11.466 -15.652 26.932 1.00 87.81 185 GLY A N 1
ATOM 1319 C CA . GLY A 1 185 ? 11.243 -14.202 26.809 1.00 87.81 185 GLY A CA 1
ATOM 1320 C C . GLY A 1 185 ? 9.786 -13.819 26.528 1.00 87.81 185 GLY A C 1
ATOM 1321 O O . GLY A 1 185 ? 8.877 -14.533 26.936 1.00 87.81 185 GLY A O 1
ATOM 1322 N N . THR A 1 186 ? 9.575 -12.696 25.832 1.00 86.56 186 THR A N 1
ATOM 1323 C CA . THR A 1 186 ? 8.255 -12.186 25.412 1.00 86.56 186 THR A CA 1
ATOM 1324 C C . THR A 1 186 ? 8.275 -11.922 23.909 1.00 86.56 186 THR A C 1
ATOM 1326 O O . THR A 1 186 ? 9.170 -11.234 23.427 1.00 86.56 186 THR A O 1
ATOM 1329 N N . VAL A 1 187 ? 7.304 -12.462 23.167 1.00 87.00 187 VAL A N 1
ATOM 1330 C CA . VAL A 1 187 ? 7.110 -12.178 21.740 1.00 87.00 187 VAL A CA 1
ATOM 1331 C C . VAL A 1 187 ? 5.701 -11.639 21.566 1.00 87.00 187 VAL A C 1
ATOM 1333 O O . VAL A 1 187 ? 4.731 -12.339 21.844 1.00 87.00 187 VAL A O 1
ATOM 1336 N N . ASN A 1 188 ? 5.602 -10.399 21.096 1.00 86.75 188 ASN A N 1
ATOM 1337 C CA . ASN A 1 188 ? 4.333 -9.740 20.824 1.00 86.75 188 ASN A CA 1
ATOM 1338 C C . ASN A 1 188 ? 4.183 -9.552 19.316 1.00 86.75 188 ASN A C 1
ATOM 1340 O O . ASN A 1 188 ? 5.138 -9.179 18.635 1.00 86.75 188 ASN A O 1
ATOM 1344 N N . THR A 1 189 ? 2.977 -9.766 18.800 1.00 87.19 189 THR A N 1
ATOM 1345 C CA . THR A 1 189 ? 2.610 -9.351 17.447 1.00 87.19 189 THR A CA 1
ATOM 1346 C C . THR A 1 189 ? 1.299 -8.589 17.493 1.00 87.19 189 THR A C 1
ATOM 1348 O O . THR A 1 189 ? 0.371 -8.968 18.207 1.00 87.19 189 THR A O 1
ATOM 1351 N N . HIS A 1 190 ? 1.238 -7.495 16.746 1.00 88.75 190 HIS A N 1
ATOM 1352 C CA . HIS A 1 190 ? 0.064 -6.646 16.642 1.00 88.75 190 HIS A CA 1
ATOM 1353 C C . HIS A 1 190 ? -0.253 -6.477 15.161 1.00 88.75 190 HIS A C 1
ATOM 1355 O O . HIS A 1 190 ? 0.616 -6.064 14.399 1.00 88.75 190 HIS A O 1
ATOM 1361 N N . GLY A 1 191 ? -1.484 -6.792 14.751 1.00 87.56 191 GLY A N 1
ATOM 1362 C CA . GLY A 1 191 ? -1.947 -6.459 13.401 1.00 87.56 191 GLY A CA 1
ATOM 1363 C C . GLY A 1 191 ? -2.221 -4.961 13.289 1.00 87.56 191 GLY A C 1
ATOM 1364 O O . GLY A 1 191 ? -1.703 -4.284 12.409 1.00 87.56 191 GLY A O 1
ATOM 1365 N N . VAL A 1 192 ? -2.979 -4.430 14.251 1.00 90.50 192 VAL A N 1
ATOM 1366 C CA . VAL A 1 192 ? -3.237 -2.997 14.406 1.00 90.50 192 VAL A CA 1
ATOM 1367 C C . VAL A 1 192 ? -2.862 -2.593 15.830 1.00 90.50 192 VAL A C 1
ATOM 1369 O O . VAL A 1 192 ? -3.330 -3.203 16.791 1.00 90.50 192 VAL A O 1
ATOM 1372 N N . TYR A 1 193 ? -2.019 -1.570 15.966 1.00 87.06 193 TYR A N 1
ATOM 1373 C CA . TYR A 1 193 ? -1.624 -0.998 17.251 1.00 87.06 193 TYR A CA 1
ATOM 1374 C C . TYR A 1 193 ? -1.948 0.497 17.261 1.00 87.06 193 TYR A C 1
ATOM 1376 O O . TYR A 1 193 ? -1.299 1.284 16.576 1.00 87.06 193 TYR A O 1
ATOM 1384 N N . VAL A 1 194 ? -2.977 0.882 18.018 1.00 88.94 194 VAL A N 1
ATOM 1385 C CA . VAL A 1 194 ? -3.426 2.276 18.137 1.00 88.94 194 VAL A CA 1
ATOM 1386 C C . VAL A 1 194 ? -3.030 2.807 19.506 1.00 88.94 194 VAL A C 1
ATOM 1388 O O . VAL A 1 194 ? -3.384 2.222 20.526 1.00 88.94 194 VAL A O 1
ATOM 1391 N N . THR A 1 195 ? -2.312 3.928 19.534 1.00 86.81 195 THR A N 1
ATOM 1392 C CA . THR A 1 195 ? -1.952 4.631 20.772 1.00 86.81 195 THR A CA 1
ATOM 1393 C C . THR A 1 195 ? -2.535 6.038 20.742 1.00 86.81 195 THR A C 1
ATOM 1395 O O . THR A 1 195 ? -2.318 6.778 19.785 1.00 86.81 195 THR A O 1
ATOM 1398 N N . GLY A 1 196 ? -3.279 6.404 21.786 1.00 84.38 196 GLY A N 1
ATOM 1399 C CA . GLY A 1 196 ? -3.770 7.768 21.985 1.00 84.38 196 GLY A CA 1
ATOM 1400 C C . GLY A 1 196 ? -2.751 8.640 22.722 1.00 84.38 196 GLY A C 1
ATOM 1401 O O . GLY A 1 196 ? -1.967 8.142 23.529 1.00 84.38 196 GLY A O 1
ATOM 1402 N N . GLY A 1 197 ? -2.772 9.946 22.453 1.00 86.19 197 GLY A N 1
ATOM 1403 C CA . GLY A 1 197 ? -2.012 10.941 23.216 1.00 86.19 197 GLY A CA 1
ATOM 1404 C C . GLY A 1 197 ? -2.781 11.478 24.427 1.00 86.19 197 GLY A C 1
ATOM 1405 O O . GLY A 1 197 ? -3.944 11.143 24.649 1.00 86.19 197 GLY A O 1
ATOM 1406 N N . THR A 1 198 ? -2.140 12.359 25.196 1.00 87.94 198 THR A N 1
ATOM 1407 C CA . THR A 1 198 ? -2.801 13.104 26.278 1.00 87.94 198 THR A CA 1
ATOM 1408 C C . THR A 1 198 ? -3.870 14.038 25.708 1.00 87.94 198 THR A C 1
ATOM 1410 O O . THR A 1 198 ? -3.575 14.867 24.848 1.00 87.94 198 THR A O 1
ATOM 1413 N N . ILE A 1 199 ? -5.099 13.939 26.217 1.00 88.38 199 ILE A N 1
ATOM 1414 C CA . ILE A 1 199 ? -6.227 14.782 25.804 1.00 88.38 199 ILE A CA 1
ATOM 1415 C C . ILE A 1 199 ? -6.414 15.888 26.843 1.00 88.38 199 ILE A C 1
ATOM 1417 O O . ILE A 1 199 ? -6.884 15.631 27.949 1.00 88.38 199 ILE A O 1
ATOM 1421 N N . THR A 1 200 ? -6.054 17.124 26.497 1.00 88.75 200 THR A N 1
ATOM 1422 C CA . THR A 1 200 ? -6.321 18.295 27.355 1.00 88.75 200 THR A CA 1
ATOM 1423 C C . THR A 1 200 ? -7.762 18.797 27.188 1.00 88.75 200 THR A C 1
ATOM 1425 O O . THR A 1 200 ? -8.375 19.253 28.150 1.00 88.75 200 THR A O 1
ATOM 1428 N N . SER A 1 201 ? -8.315 18.708 25.974 1.00 85.69 201 SER A N 1
ATOM 1429 C CA . SER A 1 201 ? -9.708 19.026 25.630 1.00 85.69 201 SER A CA 1
ATOM 1430 C C . SER A 1 201 ? -10.107 18.356 24.302 1.00 85.69 201 SER A C 1
ATOM 1432 O O . SER A 1 201 ? -9.243 17.893 23.556 1.00 85.69 201 SER A O 1
ATOM 1434 N N . GLY A 1 202 ? -11.411 18.299 24.005 1.00 84.19 202 GLY A N 1
ATOM 1435 C CA . GLY A 1 202 ? -11.951 17.710 22.771 1.00 84.19 202 GLY A CA 1
ATOM 1436 C C . GLY A 1 202 ? -12.264 16.213 22.877 1.00 84.19 202 GLY A C 1
ATOM 1437 O O . GLY A 1 202 ? -12.459 15.682 23.969 1.00 84.19 202 GLY A O 1
ATOM 1438 N N . THR A 1 203 ? -12.341 15.539 21.729 1.00 87.00 203 THR A N 1
ATOM 1439 C CA . THR A 1 203 ? -12.648 14.105 21.626 1.00 87.00 203 THR A CA 1
ATOM 1440 C C . THR A 1 203 ? -11.555 13.419 20.817 1.00 87.00 203 THR A C 1
ATOM 1442 O O . THR A 1 203 ? -11.240 13.865 19.716 1.00 87.00 203 THR A O 1
ATOM 1445 N N . ALA A 1 204 ? -10.989 12.332 21.345 1.00 85.19 204 ALA A N 1
ATOM 1446 C CA . ALA A 1 204 ? -10.100 11.453 20.594 1.00 85.19 204 ALA A CA 1
ATOM 1447 C C . ALA A 1 204 ? -10.771 10.093 20.416 1.00 85.19 204 ALA A C 1
ATOM 1449 O O . ALA A 1 204 ? -11.273 9.512 21.379 1.00 85.19 204 ALA A O 1
ATOM 1450 N N . VAL A 1 205 ? -10.760 9.587 19.187 1.00 87.56 205 VAL A N 1
ATOM 1451 C CA . VAL A 1 205 ? -11.334 8.289 18.835 1.00 87.56 205 VAL A CA 1
ATOM 1452 C C . VAL A 1 205 ? -10.218 7.427 18.259 1.00 87.56 205 VAL A C 1
ATOM 1454 O O . VAL A 1 205 ? -9.575 7.816 17.290 1.00 87.56 205 VAL A O 1
ATOM 1457 N N . GLY A 1 206 ? -9.951 6.277 18.882 1.00 86.19 206 GLY A N 1
ATOM 1458 C CA . GLY A 1 206 ? -8.923 5.346 18.401 1.00 86.19 206 GLY A CA 1
ATOM 1459 C C . GLY A 1 206 ? -9.401 4.492 17.224 1.00 86.19 206 GLY A C 1
ATOM 1460 O O . GLY A 1 206 ? -8.641 4.233 16.296 1.00 86.19 206 GLY A O 1
ATOM 1461 N N . CYS A 1 207 ? -10.665 4.069 17.259 1.00 89.88 207 CYS A N 1
ATOM 1462 C CA . CYS A 1 207 ? -11.323 3.317 16.196 1.00 89.88 207 CYS A CA 1
ATOM 1463 C C . CYS A 1 207 ? -12.788 3.757 16.109 1.00 89.88 207 CYS A C 1
ATOM 1465 O O . CYS A 1 207 ? -13.489 3.751 17.121 1.00 89.88 207 CYS A O 1
ATOM 1467 N N . GLU A 1 208 ? -13.234 4.134 14.912 1.00 90.44 208 GLU A N 1
ATOM 1468 C CA . GLU A 1 208 ? -14.616 4.513 14.622 1.00 90.44 208 GLU A CA 1
ATOM 1469 C C . GLU A 1 208 ? -15.156 3.636 13.491 1.00 90.44 208 GLU A C 1
ATOM 1471 O O . GLU A 1 208 ? -14.533 3.509 12.437 1.00 90.44 208 GLU A O 1
ATOM 1476 N N . LEU A 1 209 ? -16.333 3.049 13.705 1.00 89.31 209 LEU A N 1
ATOM 1477 C CA . LEU A 1 209 ? -17.089 2.332 12.683 1.00 89.31 209 LEU A CA 1
ATOM 1478 C C . LEU A 1 209 ? -18.380 3.117 12.430 1.00 89.31 209 LEU A C 1
ATOM 1480 O O . LEU A 1 209 ? -19.276 3.115 13.271 1.00 89.31 209 LEU A O 1
ATOM 1484 N N . ALA A 1 210 ? -18.466 3.802 11.290 1.00 86.81 210 ALA A N 1
ATOM 1485 C CA . ALA A 1 210 ? -19.588 4.676 10.943 1.00 86.81 210 ALA A CA 1
ATOM 1486 C C . ALA A 1 210 ? -20.281 4.226 9.648 1.00 86.81 210 ALA A C 1
ATOM 1488 O O . ALA A 1 210 ? -19.651 3.639 8.767 1.00 86.81 210 ALA A O 1
ATOM 1489 N N . GLY A 1 211 ? -21.579 4.516 9.521 1.00 85.62 211 GLY A N 1
ATOM 1490 C CA . GLY A 1 211 ? -22.404 4.150 8.364 1.00 85.62 211 GLY A CA 1
ATOM 1491 C C . GLY A 1 211 ? -23.364 2.987 8.631 1.00 85.62 211 GLY A C 1
ATOM 1492 O O . GLY A 1 211 ? -23.499 2.516 9.757 1.00 85.62 211 GLY A O 1
ATOM 1493 N N . ALA A 1 212 ? -24.068 2.547 7.586 1.00 85.06 212 ALA A N 1
ATOM 1494 C CA . ALA A 1 212 ? -25.058 1.477 7.687 1.00 85.06 212 ALA A CA 1
ATOM 1495 C C . ALA A 1 212 ? -24.391 0.103 7.504 1.00 85.06 212 ALA A C 1
ATOM 1497 O O . ALA A 1 212 ? -24.073 -0.291 6.382 1.00 85.06 212 ALA A O 1
ATOM 1498 N N . TRP A 1 213 ? -24.199 -0.626 8.604 1.00 87.75 213 TRP A N 1
ATOM 1499 C CA . TRP A 1 213 ? -23.607 -1.966 8.614 1.00 87.75 213 TRP A CA 1
ATOM 1500 C C . TRP A 1 213 ? -24.615 -2.992 9.127 1.00 87.75 213 TRP A C 1
ATOM 1502 O O . TRP A 1 213 ? -25.239 -2.783 10.161 1.00 87.75 213 TRP A O 1
ATOM 1512 N N . THR A 1 214 ? -24.730 -4.141 8.456 1.00 86.69 214 THR A N 1
ATOM 1513 C CA . THR A 1 214 ? -25.436 -5.304 9.027 1.00 86.69 214 THR A CA 1
ATOM 1514 C C . THR A 1 214 ? -24.626 -5.936 10.163 1.00 86.69 214 THR A C 1
ATOM 1516 O O . THR A 1 214 ? -25.184 -6.507 11.094 1.00 86.69 214 THR A O 1
ATOM 1519 N N . THR A 1 215 ? -23.297 -5.828 10.104 1.00 83.81 215 THR A N 1
ATOM 1520 C CA . THR A 1 215 ? -22.382 -6.276 11.158 1.00 83.81 215 THR A CA 1
ATOM 1521 C C . THR A 1 215 ? -21.160 -5.364 11.166 1.00 83.81 215 THR A C 1
ATOM 1523 O O . THR A 1 215 ? -20.428 -5.323 10.181 1.00 83.81 215 THR A O 1
ATOM 1526 N N . GLY A 1 216 ? -20.964 -4.604 12.248 1.00 80.94 216 GLY A N 1
ATOM 1527 C CA . GLY A 1 216 ? -19.864 -3.637 12.353 1.00 80.94 216 GLY A CA 1
ATOM 1528 C C . GLY A 1 216 ? -18.527 -4.278 12.738 1.00 80.94 216 GLY A C 1
ATOM 1529 O O . GLY A 1 216 ? -17.522 -4.056 12.070 1.00 80.94 216 GLY A O 1
ATOM 1530 N N . LEU A 1 217 ? -18.516 -5.101 13.792 1.00 86.19 217 LEU A N 1
ATOM 1531 C CA . LEU A 1 217 ? -17.317 -5.771 14.304 1.00 86.19 217 LEU A CA 1
ATOM 1532 C C . LEU A 1 217 ? -17.603 -7.252 14.566 1.00 86.19 217 LEU A C 1
ATOM 1534 O O . LEU A 1 217 ? -18.571 -7.588 15.243 1.00 86.19 217 LEU A O 1
ATOM 1538 N N . ILE A 1 218 ? -16.727 -8.123 14.067 1.00 82.38 218 ILE A N 1
ATOM 1539 C CA . ILE A 1 218 ? -16.719 -9.554 14.381 1.00 82.38 218 ILE A CA 1
ATOM 1540 C C . ILE A 1 218 ? -15.422 -9.861 15.123 1.00 82.38 218 ILE A C 1
ATOM 1542 O O . ILE A 1 218 ? -14.334 -9.618 14.602 1.00 82.38 218 ILE A O 1
ATOM 1546 N N . ILE A 1 219 ? -15.543 -10.434 16.317 1.00 80.62 219 ILE A N 1
ATOM 1547 C CA . ILE A 1 219 ? -14.429 -11.016 17.067 1.00 80.62 219 ILE A CA 1
ATOM 1548 C C . ILE A 1 219 ? -14.668 -12.524 17.058 1.00 80.62 219 ILE A C 1
ATOM 1550 O O . ILE A 1 219 ? -15.624 -13.000 17.663 1.00 80.62 219 ILE A O 1
ATOM 1554 N N . ASN A 1 220 ? -13.858 -13.265 16.301 1.00 79.12 220 ASN A N 1
ATOM 1555 C CA . ASN A 1 220 ? -13.974 -14.724 16.228 1.00 79.12 220 ASN A CA 1
ATOM 1556 C C . ASN A 1 220 ? -13.355 -15.382 17.481 1.00 79.12 220 ASN A C 1
ATOM 1558 O O . ASN A 1 220 ? -12.957 -14.687 18.414 1.00 79.12 220 ASN A O 1
ATOM 1562 N N . THR A 1 221 ? -13.238 -16.712 17.500 1.00 72.56 221 THR A N 1
ATOM 1563 C CA . THR A 1 221 ? -12.654 -17.486 18.610 1.00 72.56 221 THR A CA 1
ATOM 1564 C C . THR A 1 221 ? -11.358 -16.871 19.145 1.00 72.56 221 THR A C 1
ATOM 1566 O O . THR A 1 221 ? -10.322 -16.893 18.476 1.00 72.56 221 THR A O 1
ATOM 1569 N N . CYS A 1 222 ? -11.416 -16.353 20.369 1.00 66.56 222 CYS A N 1
ATOM 1570 C CA . CYS A 1 222 ? -10.292 -15.760 21.073 1.00 66.56 222 CYS A CA 1
ATOM 1571 C C . CYS A 1 222 ? -9.968 -16.600 22.319 1.00 66.56 222 CYS A C 1
ATOM 1573 O O . CYS A 1 222 ? -10.583 -16.478 23.377 1.00 66.56 222 CYS A O 1
ATOM 1575 N N . THR A 1 223 ? -9.000 -17.510 22.204 1.00 63.44 223 THR A N 1
ATOM 1576 C CA . THR A 1 223 ? -8.606 -18.366 23.332 1.00 63.44 223 THR A CA 1
ATOM 1577 C C . THR A 1 223 ? -7.961 -17.518 24.431 1.00 63.44 223 THR A C 1
ATOM 1579 O O . THR A 1 223 ? -6.953 -16.855 24.195 1.00 63.44 223 THR A O 1
ATOM 1582 N N . GLY A 1 224 ? -8.537 -17.529 25.637 1.00 56.06 224 GLY A N 1
ATOM 1583 C CA . GLY A 1 224 ? -7.970 -16.859 26.817 1.00 56.06 224 GLY A CA 1
ATOM 1584 C C . GLY A 1 224 ? -8.043 -15.327 26.811 1.00 56.06 224 GLY A C 1
ATOM 1585 O O . GLY A 1 224 ? -7.339 -14.691 27.589 1.00 56.06 224 GLY A O 1
ATOM 1586 N N . SER A 1 225 ? -8.863 -14.724 25.946 1.00 54.72 225 SER A N 1
ATOM 1587 C CA . SER A 1 225 ? -8.974 -13.265 25.836 1.00 54.72 225 SER A CA 1
ATOM 1588 C C . SER A 1 225 ? -10.225 -12.750 26.544 1.00 54.72 225 SER A C 1
ATOM 1590 O O . SER A 1 225 ? -11.328 -13.221 26.283 1.00 54.72 225 SER A O 1
ATOM 1592 N N . ALA A 1 226 ? -10.065 -11.750 27.408 1.00 56.97 226 ALA A N 1
ATOM 1593 C CA . ALA A 1 226 ? -11.172 -10.949 27.915 1.00 56.97 226 ALA A CA 1
ATOM 1594 C C . ALA A 1 226 ? -11.225 -9.628 27.138 1.00 56.97 226 ALA A C 1
ATOM 1596 O O . ALA A 1 226 ? -10.195 -8.982 26.942 1.00 56.97 226 ALA A O 1
ATOM 1597 N N . ILE A 1 227 ? -12.419 -9.197 26.726 1.00 65.12 227 ILE A N 1
ATOM 1598 C CA . ILE A 1 227 ? -12.638 -7.797 26.350 1.00 65.12 227 ILE A CA 1
ATOM 1599 C C . ILE A 1 227 ? -12.692 -7.012 27.661 1.00 65.12 227 ILE A C 1
ATOM 1601 O O . ILE A 1 227 ? -13.714 -6.985 28.341 1.00 65.12 227 ILE A O 1
ATOM 1605 N N . THR A 1 228 ? -11.571 -6.418 28.056 1.00 60.34 228 THR A N 1
ATOM 1606 C CA . THR A 1 228 ? -11.503 -5.579 29.255 1.00 60.34 228 THR A CA 1
ATOM 1607 C C . THR A 1 228 ? -11.686 -4.120 28.856 1.00 60.34 228 THR A C 1
ATOM 1609 O O . THR A 1 228 ? -10.737 -3.477 28.409 1.00 60.34 228 THR A O 1
ATOM 1612 N N . CYS A 1 229 ? -12.895 -3.579 29.006 1.00 59.97 229 CYS A N 1
ATOM 1613 C CA . CYS A 1 229 ? -13.076 -2.130 29.046 1.00 59.97 229 CYS A CA 1
ATOM 1614 C C . CYS A 1 229 ? -12.887 -1.654 30.494 1.00 59.97 229 CYS A C 1
ATOM 1616 O O . CYS A 1 229 ? -13.405 -2.280 31.417 1.00 59.97 229 CYS A O 1
ATOM 1618 N N . LEU A 1 230 ? -12.145 -0.564 30.707 1.00 51.50 230 LEU A N 1
ATOM 1619 C CA . LEU A 1 230 ? -11.901 -0.047 32.060 1.00 51.50 230 LEU A CA 1
ATOM 1620 C C . LEU A 1 230 ? -13.133 0.660 32.659 1.00 51.50 230 LEU A C 1
ATOM 1622 O O . LEU A 1 230 ? -13.204 0.792 33.874 1.00 51.50 230 LEU A O 1
ATOM 1626 N N . ASP A 1 231 ? -14.086 1.082 31.819 1.00 60.66 231 ASP A N 1
ATOM 1627 C CA . ASP A 1 231 ? -15.256 1.870 32.233 1.00 60.66 231 ASP A CA 1
ATOM 1628 C C . ASP A 1 231 ? -16.587 1.164 31.907 1.00 60.66 231 ASP A C 1
ATOM 1630 O O . ASP A 1 231 ? -17.133 0.460 32.754 1.00 60.66 231 ASP A O 1
ATOM 1634 N N . VAL A 1 232 ? -17.133 1.317 30.693 1.00 57.97 232 VAL A N 1
ATOM 1635 C CA . 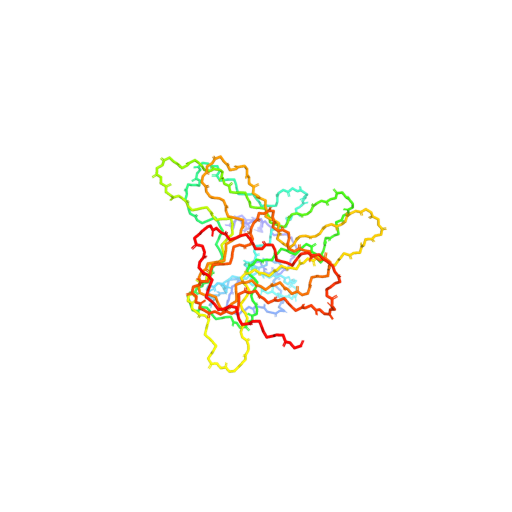VAL A 1 232 ? -18.499 0.873 30.359 1.00 57.97 232 VAL A CA 1
ATOM 1636 C C . VAL A 1 232 ? -18.568 0.376 28.912 1.00 57.97 232 VAL A C 1
ATOM 1638 O O . VAL A 1 232 ? -18.170 1.087 27.991 1.00 57.97 232 VAL A O 1
ATOM 1641 N N . ILE A 1 233 ? -19.127 -0.821 28.693 1.00 69.25 233 ILE A N 1
ATOM 1642 C CA . ILE A 1 233 ? -19.694 -1.194 27.387 1.00 69.25 233 ILE A CA 1
ATOM 1643 C C . ILE A 1 233 ? -21.097 -0.589 27.336 1.00 69.25 233 ILE A C 1
ATOM 1645 O O . ILE A 1 233 ? -22.028 -1.112 27.947 1.00 69.25 233 ILE A O 1
ATOM 1649 N N . THR A 1 234 ? -21.250 0.533 26.636 1.00 65.19 234 THR A N 1
ATOM 1650 C CA . THR A 1 234 ? -22.565 1.153 26.437 1.00 65.19 234 THR A CA 1
ATOM 1651 C C . THR A 1 234 ? -23.246 0.514 25.235 1.00 65.19 234 THR A C 1
ATOM 1653 O O . THR A 1 234 ? -22.782 0.659 24.107 1.00 65.19 234 THR A O 1
ATOM 1656 N N . ILE A 1 235 ? -24.371 -0.158 25.468 1.00 71.06 235 ILE A N 1
ATOM 1657 C CA . ILE A 1 235 ? -25.237 -0.701 24.416 1.00 71.06 235 ILE A CA 1
ATOM 1658 C C . ILE A 1 235 ? -26.487 0.177 24.363 1.00 71.06 235 ILE A C 1
ATOM 1660 O O . ILE A 1 235 ? -27.320 0.123 25.265 1.00 71.06 235 ILE A O 1
ATOM 1664 N N . SER A 1 236 ? -26.599 1.024 23.337 1.00 64.25 236 SER A N 1
ATOM 1665 C CA . SER A 1 236 ? -27.749 1.915 23.139 1.00 64.25 236 SER A CA 1
ATOM 1666 C C . SER A 1 236 ? -28.584 1.420 21.956 1.00 64.25 236 SER A C 1
ATOM 1668 O O . SER A 1 236 ? -28.141 1.586 20.820 1.00 64.25 236 SER A O 1
ATOM 1670 N N . PRO A 1 237 ? -29.760 0.808 22.177 1.00 58.72 237 PRO A N 1
ATOM 1671 C CA . PRO A 1 237 ? -30.591 0.325 21.083 1.00 58.72 237 PRO A CA 1
ATOM 1672 C C . PRO A 1 237 ? -31.253 1.481 20.325 1.00 58.72 237 PRO A C 1
ATOM 1674 O O . PRO A 1 237 ? -31.755 2.429 20.927 1.00 58.72 237 PRO A O 1
ATOM 1677 N N . ASP A 1 238 ? -31.318 1.357 19.004 1.00 60.50 238 ASP A N 1
ATOM 1678 C CA . ASP A 1 238 ? -32.200 2.125 18.121 1.00 60.50 238 ASP A CA 1
ATOM 1679 C C . ASP A 1 238 ? -33.510 1.369 17.798 1.00 60.50 238 ASP A C 1
ATOM 1681 O O . ASP A 1 238 ? -34.466 1.975 17.309 1.00 60.50 238 ASP A O 1
ATOM 1685 N N . ALA A 1 239 ? -33.601 0.071 18.134 1.00 59.56 239 ALA A N 1
ATOM 1686 C CA . ALA A 1 239 ? -34.787 -0.776 17.965 1.00 59.56 239 ALA A CA 1
ATOM 1687 C C . ALA A 1 239 ? -34.943 -1.848 19.073 1.00 59.56 239 ALA A C 1
ATOM 1689 O O . ALA A 1 239 ? -34.003 -2.167 19.799 1.00 59.56 239 ALA A O 1
ATOM 1690 N N . ALA A 1 240 ? -36.145 -2.426 19.207 1.00 59.47 240 ALA A N 1
ATOM 1691 C CA . ALA A 1 240 ? -36.429 -3.503 20.164 1.00 59.47 240 ALA A CA 1
ATOM 1692 C C . ALA A 1 240 ? -35.798 -4.847 19.727 1.00 59.47 240 ALA A C 1
ATOM 1694 O O . ALA A 1 240 ? -36.022 -5.285 18.599 1.00 59.47 240 ALA A O 1
ATOM 1695 N N . GLY A 1 241 ? -35.060 -5.524 20.619 1.00 63.41 241 GLY A N 1
ATOM 1696 C CA . GLY A 1 241 ? -34.424 -6.828 20.360 1.00 63.41 241 GLY A CA 1
ATOM 1697 C C . GLY A 1 241 ? -33.616 -7.377 21.549 1.00 63.41 241 GLY A C 1
ATOM 1698 O O . GLY A 1 241 ? -33.556 -6.743 22.601 1.00 63.41 241 GLY A O 1
ATOM 1699 N N . THR A 1 242 ? -33.006 -8.561 21.389 1.00 57.16 242 THR A N 1
ATOM 1700 C CA . THR A 1 242 ? -32.065 -9.156 22.363 1.00 57.16 242 THR A CA 1
ATOM 1701 C C . THR A 1 242 ? -30.711 -8.452 22.255 1.00 57.16 242 THR A C 1
ATOM 1703 O O . THR A 1 242 ? -30.0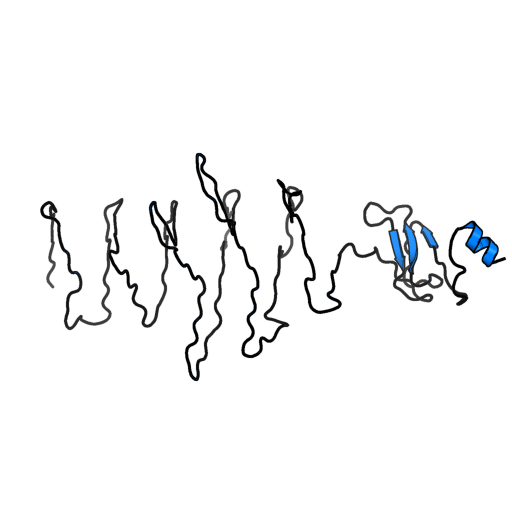81 -8.497 21.204 1.00 57.16 242 THR A O 1
ATOM 1706 N N . LEU A 1 243 ? -30.282 -7.774 23.324 1.00 64.88 243 LEU A N 1
ATOM 1707 C CA . LEU A 1 243 ? -29.140 -6.841 23.297 1.00 64.88 243 LEU A CA 1
ATOM 1708 C C . LEU A 1 243 ? -27.833 -7.433 23.845 1.00 64.88 243 LEU A C 1
ATOM 1710 O O . LEU A 1 243 ? -26.753 -6.956 23.514 1.00 64.88 243 LEU A O 1
ATOM 1714 N N . LEU A 1 244 ? -27.945 -8.460 24.685 1.00 71.38 244 LEU A N 1
ATOM 1715 C CA . LEU A 1 244 ? -26.859 -9.204 25.317 1.00 71.38 244 LEU A CA 1
ATOM 1716 C C . LEU A 1 244 ? -27.354 -10.640 25.479 1.00 71.38 244 LEU A C 1
ATOM 1718 O O . LEU A 1 244 ? -28.363 -10.852 26.153 1.00 71.38 244 LEU A O 1
ATOM 1722 N N . ASP A 1 245 ? -26.667 -11.596 24.864 1.00 67.06 245 ASP A N 1
ATOM 1723 C CA . ASP A 1 245 ? -26.900 -13.021 25.088 1.00 67.06 245 ASP A CA 1
ATOM 1724 C C . ASP A 1 245 ? -25.665 -13.625 25.760 1.00 67.06 245 ASP A C 1
ATOM 1726 O O . ASP A 1 245 ? -24.531 -13.351 25.362 1.00 67.06 245 ASP A O 1
ATOM 1730 N N . PHE A 1 246 ? -25.891 -14.401 26.814 1.00 68.44 246 PHE A N 1
ATOM 1731 C CA . PHE A 1 246 ? -24.846 -15.079 27.569 1.00 68.44 246 PHE A CA 1
ATOM 1732 C C . PHE A 1 246 ? -25.098 -16.580 27.467 1.00 68.44 246 PHE A C 1
ATOM 1734 O O . PHE A 1 246 ? -25.857 -17.141 28.257 1.00 68.44 246 PHE A O 1
ATOM 1741 N N . GLU A 1 247 ? -24.441 -17.239 26.516 1.00 69.56 247 GLU A N 1
ATOM 1742 C CA . GLU A 1 247 ? -24.452 -18.696 26.429 1.00 69.56 247 GLU A CA 1
ATOM 1743 C C . GLU A 1 247 ? -23.287 -19.258 27.254 1.00 69.56 247 GLU A C 1
ATOM 1745 O O . GLU A 1 247 ? -22.112 -19.043 26.955 1.00 69.56 247 GLU A O 1
ATOM 1750 N N . LEU A 1 248 ? -23.614 -19.933 28.355 1.00 68.06 248 LEU A N 1
ATOM 1751 C CA . LEU A 1 248 ? -22.632 -20.562 29.231 1.00 68.06 248 LEU A CA 1
ATOM 1752 C C . LEU A 1 248 ? -22.509 -22.044 28.862 1.00 68.06 248 LEU A C 1
ATOM 1754 O O . LEU A 1 248 ? -23.449 -22.808 29.061 1.00 68.06 248 LEU A O 1
ATOM 1758 N N . GLU A 1 249 ? -21.336 -22.462 28.380 1.00 63.72 249 GLU A N 1
ATOM 1759 C CA . GLU A 1 249 ? -21.060 -23.864 28.011 1.00 63.72 249 GLU A CA 1
ATOM 1760 C C . GLU A 1 249 ? -21.138 -24.823 29.220 1.00 63.72 249 GLU A C 1
ATOM 1762 O O . GLU A 1 249 ? -21.430 -26.010 29.083 1.00 63.72 249 GLU A O 1
ATOM 1767 N N . THR A 1 250 ? -20.942 -24.302 30.436 1.00 68.38 250 THR A N 1
ATOM 1768 C CA . THR A 1 250 ? -21.098 -25.040 31.699 1.00 68.38 250 THR A CA 1
ATOM 1769 C C . THR A 1 250 ? -21.843 -24.205 32.732 1.00 68.38 250 THR A C 1
ATOM 1771 O O . THR A 1 250 ? -21.742 -22.977 32.717 1.00 68.38 250 THR A O 1
ATOM 1774 N N . GLN A 1 251 ? -22.548 -24.865 33.663 1.00 73.19 251 GLN A N 1
ATOM 1775 C CA . GLN A 1 251 ? -23.220 -24.199 34.781 1.00 73.19 251 GLN A CA 1
ATOM 1776 C C . GLN A 1 251 ? -22.278 -23.215 35.462 1.00 73.19 251 GLN A C 1
ATOM 1778 O O . GLN A 1 251 ? -21.177 -23.560 35.894 1.00 73.19 251 GLN A O 1
ATOM 1783 N N . TRP A 1 252 ? -22.738 -21.982 35.591 1.00 72.94 252 TRP A N 1
ATOM 1784 C CA . TRP A 1 252 ? -22.007 -21.011 36.359 1.00 72.94 252 TRP A CA 1
ATOM 1785 C C . TRP A 1 252 ? -22.062 -21.345 37.851 1.00 72.94 252 TRP A C 1
ATOM 1787 O O . TRP A 1 252 ? -23.128 -21.431 38.454 1.00 72.94 252 TRP A O 1
ATOM 1797 N N . VAL A 1 253 ? -20.880 -21.547 38.431 1.00 71.44 253 VAL A N 1
ATOM 1798 C CA . VAL A 1 253 ? -20.727 -22.144 39.761 1.00 71.44 253 VAL A CA 1
ATOM 1799 C C . VAL A 1 253 ? -20.761 -21.104 40.895 1.00 71.44 253 VAL A C 1
ATOM 1801 O O . VAL A 1 253 ? -21.226 -21.419 41.987 1.00 71.44 253 VAL A O 1
ATOM 1804 N N . SER A 1 254 ? -20.294 -19.865 40.672 1.00 76.94 254 SER A N 1
ATOM 1805 C CA . SER A 1 254 ? -20.310 -18.786 41.683 1.00 76.94 254 SER A CA 1
ATOM 1806 C C . SER A 1 254 ? -19.898 -17.416 41.120 1.00 76.94 254 SER A C 1
ATOM 1808 O O . SER A 1 254 ? -18.967 -17.354 40.316 1.00 76.94 254 SER A O 1
ATOM 1810 N N . GLY A 1 255 ? -20.498 -16.314 41.588 1.00 73.62 255 GLY A N 1
ATOM 1811 C CA . GLY A 1 255 ? -20.095 -14.935 41.254 1.00 73.62 255 GLY A CA 1
ATOM 1812 C C . GLY A 1 255 ? -21.275 -14.008 40.926 1.00 73.62 255 GLY A C 1
ATOM 1813 O O . GLY A 1 255 ? -22.419 -14.318 41.245 1.00 73.62 255 GLY A O 1
ATOM 1814 N N . THR A 1 256 ? -21.000 -12.865 40.286 1.00 73.88 256 THR A N 1
ATOM 1815 C CA . THR A 1 256 ? -22.014 -11.946 39.721 1.00 73.88 256 THR A CA 1
ATOM 1816 C C . THR A 1 256 ? -21.867 -11.869 38.195 1.00 73.88 256 THR A C 1
ATOM 1818 O O . THR A 1 256 ? -20.745 -11.719 37.725 1.00 73.88 256 THR A O 1
ATOM 1821 N N . LEU A 1 257 ? -22.969 -11.957 37.431 1.00 70.06 257 LEU A N 1
ATOM 1822 C CA . LEU A 1 257 ? -22.957 -12.005 35.930 1.00 70.06 257 LEU A CA 1
ATOM 1823 C C . LEU A 1 257 ? -23.033 -10.624 35.396 1.00 70.06 257 LEU A C 1
ATOM 1825 O O . LEU A 1 257 ? -22.317 -10.205 34.503 1.00 70.06 257 LEU A O 1
ATOM 1829 N N . ILE A 1 258 ? -24.006 -9.968 35.993 1.00 77.38 258 ILE A N 1
ATOM 1830 C CA . ILE A 1 258 ? -24.541 -8.704 35.625 1.00 77.38 258 ILE A CA 1
ATOM 1831 C C . ILE A 1 258 ? -24.710 -8.038 36.974 1.00 77.38 258 ILE A C 1
ATOM 1833 O O . ILE A 1 258 ? -25.514 -8.458 37.810 1.00 77.38 258 ILE A O 1
ATOM 1837 N N . ARG A 1 259 ? -23.893 -7.020 37.205 1.00 70.81 259 ARG A N 1
ATOM 1838 C CA . ARG A 1 259 ? -24.169 -6.033 38.234 1.00 70.81 259 ARG A CA 1
ATOM 1839 C C . ARG A 1 259 ? -24.863 -4.882 37.525 1.00 70.81 259 ARG A C 1
ATOM 1841 O O . ARG A 1 259 ? -24.200 -3.986 37.022 1.00 70.81 259 ARG A O 1
ATOM 1848 N N . ALA A 1 260 ? -26.183 -4.962 37.419 1.00 70.38 260 ALA A N 1
ATOM 1849 C CA . ALA A 1 260 ? -26.966 -3.862 36.883 1.00 70.38 260 ALA A CA 1
ATOM 1850 C C . ALA A 1 260 ? -27.209 -2.842 38.003 1.00 70.38 260 ALA A C 1
ATOM 1852 O O . ALA A 1 260 ? -27.846 -3.172 39.003 1.00 70.38 260 ALA A O 1
ATOM 1853 N N . ASP A 1 261 ? -26.673 -1.634 37.845 1.00 71.75 261 ASP A N 1
ATOM 1854 C CA . ASP A 1 261 ? -27.036 -0.478 38.662 1.00 71.75 261 ASP A CA 1
ATOM 1855 C C . ASP A 1 261 ? -28.009 0.378 37.849 1.00 71.75 261 ASP A C 1
ATOM 1857 O O . ASP A 1 261 ? -27.682 0.849 36.758 1.00 71.75 261 ASP A O 1
ATOM 1861 N N . PHE A 1 262 ? -29.238 0.506 38.336 1.00 72.81 262 PHE A N 1
ATOM 1862 C CA . PHE A 1 262 ? -30.280 1.257 37.653 1.00 72.81 262 PHE A CA 1
ATOM 1863 C C . PHE A 1 262 ? -30.439 2.610 38.338 1.00 72.81 262 PHE A C 1
ATOM 1865 O O . PHE A 1 262 ? -30.716 2.683 39.536 1.00 72.81 262 PHE A O 1
ATOM 1872 N N . GLY A 1 263 ? -30.330 3.693 37.565 1.00 69.38 263 GLY A N 1
ATOM 1873 C CA . GLY A 1 263 ? -30.648 5.032 38.056 1.00 69.38 263 GLY A CA 1
ATOM 1874 C C . GLY A 1 263 ? -32.085 5.107 38.586 1.00 69.38 263 GLY A C 1
ATOM 1875 O O . GLY A 1 263 ? -32.969 4.379 38.121 1.00 69.38 263 GLY A O 1
ATOM 1876 N N . SER A 1 264 ? -32.331 6.020 39.530 1.00 73.50 264 SER A N 1
ATOM 1877 C CA . SER A 1 264 ? -33.584 6.162 40.299 1.00 73.50 264 SER A CA 1
ATOM 1878 C C . SER A 1 264 ? -34.862 6.402 39.475 1.00 73.50 264 SER A C 1
ATOM 1880 O O . SER A 1 264 ? -35.955 6.427 40.037 1.00 73.50 264 SER A O 1
ATOM 1882 N N . THR A 1 265 ? -34.749 6.564 38.157 1.00 64.94 265 THR A N 1
ATOM 1883 C CA . THR A 1 265 ? -35.848 6.808 37.211 1.00 64.94 265 THR A CA 1
ATOM 1884 C C . THR A 1 265 ? -36.077 5.670 36.210 1.00 64.94 265 THR A C 1
ATOM 1886 O O . THR A 1 265 ? -36.926 5.797 35.326 1.00 64.94 265 THR A O 1
ATOM 1889 N N . THR A 1 266 ? -35.362 4.547 36.326 1.00 70.81 266 THR A N 1
ATOM 1890 C CA . THR A 1 266 ? -35.529 3.408 35.408 1.00 70.81 266 THR A CA 1
ATOM 1891 C C . THR A 1 266 ? -36.875 2.719 35.645 1.00 70.81 266 THR A C 1
ATOM 1893 O O . THR A 1 266 ? -37.133 2.197 36.728 1.00 70.81 266 THR A O 1
ATOM 1896 N N . THR A 1 267 ? -37.745 2.693 34.633 1.00 64.50 267 THR A N 1
ATOM 1897 C CA . THR A 1 267 ? -39.011 1.945 34.677 1.00 64.50 267 THR A CA 1
ATOM 1898 C C . THR A 1 267 ? -38.815 0.564 34.060 1.00 64.50 267 THR A C 1
ATOM 1900 O O . THR A 1 267 ? -38.426 0.436 32.902 1.00 64.50 267 THR A O 1
ATOM 1903 N N . PHE A 1 268 ? -39.059 -0.486 34.846 1.00 59.94 268 PHE A N 1
ATOM 1904 C CA . PHE A 1 268 ? -38.910 -1.873 34.410 1.00 59.94 268 PHE A CA 1
ATOM 1905 C C . PHE A 1 268 ? -40.275 -2.420 33.967 1.00 59.94 268 PHE A C 1
ATOM 1907 O O . PHE A 1 268 ? -41.160 -2.622 34.797 1.00 59.94 268 PHE A O 1
ATOM 1914 N N . PHE A 1 269 ? -40.466 -2.660 32.669 1.00 57.78 269 PHE A N 1
ATOM 1915 C CA . PHE A 1 269 ? -41.674 -3.303 32.146 1.00 57.78 269 PHE A CA 1
ATOM 1916 C C . PHE A 1 269 ? -41.397 -4.786 31.869 1.00 57.78 269 PHE A C 1
ATOM 1918 O O . PHE A 1 269 ? -40.694 -5.119 30.924 1.00 57.78 269 PHE A O 1
ATOM 1925 N N . GLY A 1 270 ? -41.977 -5.675 32.683 1.00 54.25 270 GLY A N 1
ATOM 1926 C CA . GLY A 1 270 ? -42.136 -7.097 32.352 1.00 54.25 270 GLY A CA 1
ATOM 1927 C C . GLY A 1 270 ? -40.873 -7.962 32.440 1.00 54.25 270 GLY A C 1
ATOM 1928 O O . GLY A 1 270 ? -40.314 -8.364 31.426 1.00 54.25 270 GLY A O 1
ATOM 1929 N N . CYS A 1 271 ? -40.487 -8.361 33.653 1.00 53.28 271 CYS A N 1
ATOM 1930 C CA . CYS A 1 271 ? -39.707 -9.586 33.846 1.00 53.28 271 CYS A CA 1
ATOM 1931 C C . CYS A 1 271 ? -40.676 -10.779 33.799 1.00 53.28 271 CYS A C 1
ATOM 1933 O O . CYS A 1 271 ? -41.435 -10.986 34.745 1.00 53.28 271 CYS A O 1
ATOM 1935 N N . ASN A 1 272 ? -40.668 -11.559 32.716 1.00 54.22 272 ASN A N 1
ATOM 1936 C CA . ASN A 1 272 ? -41.227 -12.911 32.740 1.00 54.22 272 ASN A CA 1
ATOM 1937 C C . ASN A 1 272 ? -40.099 -13.868 33.116 1.00 54.22 272 ASN A C 1
ATOM 1939 O O . ASN A 1 272 ? -39.316 -14.291 32.266 1.00 54.22 272 ASN A O 1
ATOM 1943 N N . TRP A 1 273 ? -39.999 -14.185 34.403 1.00 49.41 273 TRP A N 1
ATOM 1944 C CA . TRP A 1 273 ? -39.096 -15.227 34.866 1.00 49.41 273 TRP A CA 1
ATOM 1945 C C . TRP A 1 273 ? -39.744 -16.582 34.572 1.00 49.41 273 TRP A C 1
ATOM 1947 O O . TRP A 1 273 ? -40.597 -17.053 35.321 1.00 49.41 273 TRP A O 1
ATOM 1957 N N . TYR A 1 274 ? -39.392 -17.187 33.438 1.00 52.09 274 TYR A N 1
ATOM 1958 C CA . TYR A 1 274 ? -39.754 -18.574 33.158 1.00 52.09 274 TYR A CA 1
ATOM 1959 C C . TYR A 1 274 ? -38.777 -19.480 33.904 1.00 52.09 274 TYR A C 1
ATOM 1961 O O . TYR A 1 274 ? -37.724 -19.840 33.387 1.00 52.09 274 TYR A O 1
ATOM 1969 N N . GLY A 1 275 ? -39.107 -19.799 35.154 1.00 47.00 275 GLY A N 1
ATOM 1970 C CA . GLY A 1 275 ? -38.457 -20.890 35.870 1.00 47.00 275 GLY A CA 1
ATOM 1971 C C . GLY A 1 275 ? -38.908 -22.224 35.280 1.00 47.00 275 GLY A C 1
ATOM 1972 O O . GLY A 1 275 ? -40.103 -22.523 35.294 1.00 47.00 275 GLY A O 1
ATOM 1973 N N . SER A 1 276 ? -37.959 -22.995 34.753 1.00 45.19 276 SER A N 1
ATOM 1974 C CA . SER A 1 276 ? -38.074 -24.446 34.562 1.00 45.19 276 SER A CA 1
ATOM 1975 C C . SER A 1 276 ? -37.422 -25.166 35.731 1.00 45.19 276 SER A C 1
ATOM 1977 O O . SER A 1 276 ? -36.260 -24.796 36.022 1.00 45.19 276 SER A O 1
#

Organism: NCBI:txid412755

Radius of gyration: 33.69 Å; chains: 1; bounding box: 83×54×86 Å

Sequence (276 aa):
MLPRIADLIRMLPPITAHRGLLSASGRTLPSSADGYQTGCIFQKTDGGSGSAFYVNEGSVTSSNFVVPGFGTTITAAAAGTLLDFVLETEWISGTMIRADFATSTTFTGSVIGMELDFGTNVAVGSEQSVTGVSVTLPQMTIDTASADLKGLQVAVTGAIAQTTSGTTTFRGVDIATPAITQTAGTVNTHGVYVTGGTITSGTAVGCELAGAWTTGLIINTCTGSAITCLDVITISPDAAGTLLDFELETQWVSGTLIRADFGSTTTFFGCNWYGS